Protein AF-0000000069703355 (afdb_homodimer)

InterPro domains:
  IPR000182 GNAT domain [PF13673] (37-139)
  IPR000182 GNAT domain [PS51186] (14-148)
  IPR016181 Acyl-CoA N-acyltransferase [SSF55729] (5-138)
  IPR050832 Bacterial Acetyltransferase [PTHR43877] (8-137)

pLDDT: mean 94.36, std 5.85, range [52.94, 98.56]

Sequence (296 aa):
MPPLLIAATTPDDPGFVALRTESLEQHFNMLRRLAENWQSGKNRFNAPGETLLGAFVNHQLVGVCGINSDPFSPQPRVGRIRHLYISERYRRRGIGQQLLVSVITHSSAWFDFLNTHAPAQAWPFYERLGFRPVYDEPRVTHRLFCSLMPPLLIAATTPDDPGFVALRTESLEQHFNMLRRLAENWQSGKNRFNAPGETLLGAFVNHQLVGVCGINSDPFSPQPRVGRIRHLYISERYRRRGIGQQLLVSVITHSSAWFDFLNTHAPAQAWPFYERLGFRPVYDEPRVTHRLFCSL

Foldseek 3Di:
DADKDKDADACVDPLLVVQCVQCVVVVHCQSVVRNVCCVVVVDVQPPALWTKMFIDGPNHTFWIKIKDADPVDPDPQEMEIGRTDGHPVCPPVCRSVVRVVVSCVRRLVSHQKYFYQDDPVCVVVVVVVPWDADDPDPGGGTMHGSDD/DADKDKDADACVDPQLVVQCVQCVVVVHCQSVVRNVCCVVVVDVQPPALWTKMFIDGPNHTFWIKIKDADPVDPDPQEMEIGRTDGHPVCPPVCRSVVRVVVSCVRRLVSHQKYFYQDDPVCVVVVVVVPWDADDPDPGGGTMHGSDD

Structure (mmCIF, N/CA/C/O backbone):
data_AF-0000000069703355-model_v1
#
loop_
_entity.id
_entity.type
_entity.pdbx_description
1 polymer Acyltransferase
#
loop_
_atom_site.group_PDB
_atom_site.id
_atom_site.type_symbol
_atom_site.label_atom_id
_atom_site.label_alt_id
_atom_site.label_comp_id
_atom_site.label_asym_id
_atom_site.label_entity_id
_atom_site.label_seq_id
_atom_site.pdbx_PDB_ins_code
_atom_site.Cartn_x
_atom_site.Cartn_y
_atom_site.Cartn_z
_atom_site.occupancy
_atom_site.B_iso_or_equiv
_atom_site.auth_seq_id
_atom_site.auth_comp_id
_atom_site.auth_asym_id
_atom_site.auth_atom_id
_atom_site.pdbx_PDB_model_num
ATOM 1 N N . MET A 1 1 ? -13.266 1.437 -18.438 1 53.06 1 MET A N 1
ATOM 2 C CA . MET A 1 1 ? -12.492 0.227 -18.188 1 53.06 1 MET A CA 1
ATOM 3 C C . MET A 1 1 ? -13.227 -0.697 -17.219 1 53.06 1 MET A C 1
ATOM 5 O O . MET A 1 1 ? -13.938 -0.231 -16.328 1 53.06 1 MET A O 1
ATOM 9 N N . PRO A 1 2 ? -13.406 -1.979 -17.547 1 66.88 2 PRO A N 1
ATOM 10 C CA . PRO A 1 2 ? -14.188 -2.834 -16.656 1 66.88 2 PRO A CA 1
ATOM 11 C C . PRO A 1 2 ? -13.68 -2.791 -15.211 1 66.88 2 PRO A C 1
ATOM 13 O O . PRO A 1 2 ? -12.5 -2.525 -14.977 1 66.88 2 PRO A O 1
ATOM 16 N N . PRO A 1 3 ? -14.602 -2.979 -14.375 1 82 3 PRO A N 1
ATOM 17 C CA . PRO A 1 3 ? -14.25 -2.826 -12.961 1 82 3 PRO A CA 1
ATOM 18 C C . PRO A 1 3 ? -13.219 -3.852 -12.5 1 82 3 PRO A C 1
ATOM 20 O O . PRO A 1 3 ? -13.289 -5.023 -12.883 1 82 3 PRO A O 1
ATOM 23 N N . LEU A 1 4 ? -12.148 -3.498 -11.992 1 90.75 4 LEU A N 1
ATOM 24 C CA . LEU A 1 4 ? -11.125 -4.332 -11.375 1 90.75 4 LEU A CA 1
ATOM 25 C C . LEU A 1 4 ? -11.57 -4.824 -10.008 1 90.75 4 LEU A C 1
ATOM 27 O O . LEU A 1 4 ? -12.039 -4.035 -9.18 1 90.75 4 LEU A O 1
ATOM 31 N N . LEU A 1 5 ? -11.57 -6.188 -9.812 1 91.19 5 LEU A N 1
ATOM 32 C CA . LEU A 1 5 ? -11.875 -6.805 -8.523 1 91.19 5 LEU A CA 1
ATOM 33 C C . LEU A 1 5 ? -10.656 -7.535 -7.973 1 91.19 5 LEU A C 1
ATOM 35 O O . LEU A 1 5 ? -10.008 -8.297 -8.688 1 91.19 5 LEU A O 1
ATOM 39 N N . ILE A 1 6 ? -10.289 -7.254 -6.797 1 94.19 6 ILE A N 1
ATOM 40 C CA . ILE A 1 6 ? -9.25 -7.988 -6.09 1 94.19 6 ILE A CA 1
ATOM 41 C C . ILE A 1 6 ? -9.875 -8.906 -5.043 1 94.19 6 ILE A C 1
ATOM 43 O O . ILE A 1 6 ? -10.648 -8.445 -4.195 1 94.19 6 ILE A O 1
ATOM 47 N N . ALA A 1 7 ? -9.609 -10.188 -5.082 1 94 7 ALA A N 1
ATOM 48 C CA . ALA A 1 7 ? -10.227 -11.164 -4.191 1 94 7 ALA A CA 1
ATOM 49 C C . ALA A 1 7 ? -9.32 -12.383 -4 1 94 7 ALA A C 1
ATOM 51 O O . ALA A 1 7 ? -8.367 -12.57 -4.754 1 94 7 ALA A O 1
ATOM 52 N N . ALA A 1 8 ? -9.648 -13.18 -3.027 1 95 8 ALA A N 1
ATOM 53 C CA . ALA A 1 8 ? -8.906 -14.414 -2.791 1 95 8 ALA A CA 1
ATOM 54 C C . ALA A 1 8 ? -8.984 -15.344 -4 1 95 8 ALA A C 1
ATOM 56 O O . ALA A 1 8 ? -10.016 -15.398 -4.68 1 95 8 ALA A O 1
ATOM 57 N N . THR A 1 9 ? -7.875 -16.062 -4.266 1 96.44 9 THR A N 1
ATOM 58 C CA . THR A 1 9 ? -7.844 -17.016 -5.363 1 96.44 9 THR A CA 1
ATOM 59 C C . THR A 1 9 ? -6.961 -18.219 -5.012 1 96.44 9 THR A C 1
ATOM 61 O O . THR A 1 9 ? -6.262 -18.203 -3.996 1 96.44 9 THR A O 1
ATOM 64 N N . THR A 1 10 ? -7.098 -19.297 -5.77 1 97.12 10 THR A N 1
ATOM 65 C CA . THR A 1 10 ? -6.25 -20.484 -5.648 1 97.12 10 THR A CA 1
ATOM 66 C C . THR A 1 10 ? -5.906 -21.031 -7.027 1 97.12 10 THR A C 1
ATOM 68 O O . THR A 1 10 ? -6.605 -20.766 -8.008 1 97.12 10 THR A O 1
ATOM 71 N N . PRO A 1 11 ? -4.789 -21.812 -7.07 1 97.56 11 PRO A N 1
ATOM 72 C CA . PRO A 1 11 ? -4.422 -22.453 -8.336 1 97.56 11 PRO A CA 1
ATOM 73 C C . PRO A 1 11 ? -5.496 -23.406 -8.852 1 97.56 11 PRO A C 1
ATOM 75 O O . PRO A 1 11 ? -5.434 -23.844 -10 1 97.56 11 PRO A O 1
ATOM 78 N N . ASP A 1 12 ? -6.492 -23.688 -8.102 1 94.94 12 ASP A N 1
ATOM 79 C CA . ASP A 1 12 ? -7.586 -24.562 -8.508 1 94.94 12 ASP A CA 1
ATOM 80 C C . ASP A 1 12 ? -8.656 -23.797 -9.266 1 94.94 12 ASP A C 1
ATOM 82 O O . ASP A 1 12 ? -9.547 -24.391 -9.875 1 94.94 12 ASP A O 1
ATOM 86 N N . ASP A 1 13 ? -8.562 -22.516 -9.297 1 93.06 13 ASP A N 1
ATOM 87 C CA . ASP A 1 13 ? -9.555 -21.672 -9.977 1 93.06 13 ASP A CA 1
ATOM 88 C C . ASP A 1 13 ? -9.422 -21.797 -11.492 1 93.06 13 ASP A C 1
ATOM 90 O O . ASP A 1 13 ? -8.312 -21.891 -12.016 1 93.06 13 ASP A O 1
ATOM 94 N N . PRO A 1 14 ? -10.539 -21.797 -12.188 1 90.38 14 PRO A N 1
ATOM 95 C CA . PRO A 1 14 ? -10.523 -21.969 -13.641 1 90.38 14 PRO A CA 1
ATOM 96 C C . PRO A 1 14 ? -9.602 -20.984 -14.352 1 90.38 14 PRO A C 1
ATOM 98 O O . PRO A 1 14 ? -8.906 -21.359 -15.305 1 90.38 14 PRO A O 1
ATOM 101 N N . GLY A 1 15 ? -9.531 -19.781 -14.023 1 94.62 15 GLY A N 1
ATOM 102 C CA . GLY A 1 15 ? -8.727 -18.781 -14.711 1 94.62 15 GLY A CA 1
ATOM 103 C C . GLY A 1 15 ? -7.242 -18.906 -14.438 1 94.62 15 GLY A C 1
ATOM 104 O O . GLY A 1 15 ? -6.422 -18.328 -15.156 1 94.62 15 GLY A O 1
ATOM 105 N N . PHE A 1 16 ? -6.852 -19.797 -13.562 1 98.06 16 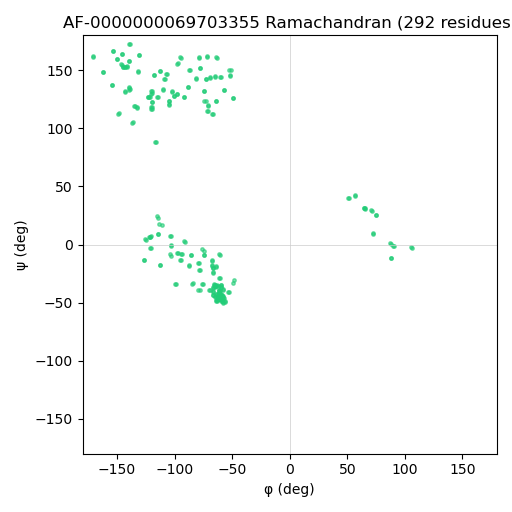PHE A N 1
ATOM 106 C CA . PHE A 1 16 ? -5.453 -19.891 -13.172 1 98.06 16 PHE A CA 1
ATOM 107 C C . PHE A 1 16 ? -4.637 -20.625 -14.234 1 98.06 16 PHE A C 1
ATOM 109 O O . PHE A 1 16 ? -3.502 -20.234 -14.523 1 98.06 16 PHE A O 1
ATOM 116 N N . VAL A 1 17 ? -5.227 -21.656 -14.805 1 96.94 17 VAL A N 1
ATOM 117 C CA . VAL A 1 17 ? -4.523 -22.469 -15.789 1 96.94 17 VAL A CA 1
ATOM 118 C C . VAL A 1 17 ? -4.094 -21.594 -16.969 1 96.94 17 VAL A C 1
ATOM 120 O O . VAL A 1 17 ? -2.953 -21.672 -17.422 1 96.94 17 VAL A O 1
ATOM 123 N N . ALA A 1 18 ? -5.012 -20.781 -17.453 1 97.38 18 ALA A N 1
ATOM 124 C CA . ALA A 1 18 ? -4.711 -19.875 -18.578 1 97.38 18 ALA A CA 1
ATOM 125 C C . ALA A 1 18 ? -3.588 -18.906 -18.219 1 97.38 18 ALA A C 1
ATOM 127 O O . ALA A 1 18 ? -2.693 -18.656 -19.031 1 97.38 18 ALA A O 1
ATOM 128 N N . LEU A 1 19 ? -3.629 -18.359 -17.062 1 98.31 19 LEU A N 1
ATOM 129 C CA . LEU A 1 19 ? -2.611 -17.422 -16.609 1 98.31 19 LEU A CA 1
ATOM 130 C C . LEU A 1 19 ? -1.256 -18.109 -16.469 1 98.31 19 LEU A C 1
ATOM 132 O O . LEU A 1 19 ? -0.233 -17.547 -16.891 1 98.31 19 LEU A O 1
ATOM 136 N N . ARG A 1 20 ? -1.26 -19.266 -15.891 1 98.38 20 ARG A N 1
ATOM 137 C CA . ARG A 1 20 ? -0.041 -20.047 -15.742 1 98.38 20 ARG A CA 1
ATOM 138 C C . ARG A 1 20 ? 0.579 -20.359 -17.109 1 98.38 20 ARG A C 1
ATOM 140 O O . ARG A 1 20 ? 1.791 -20.219 -17.281 1 98.38 20 ARG A O 1
ATOM 147 N N . THR A 1 21 ? -0.21 -20.781 -18.047 1 97.94 21 THR A N 1
ATOM 148 C CA . THR A 1 21 ? 0.26 -21.078 -19.391 1 97.94 21 THR A CA 1
ATOM 149 C C . THR A 1 21 ? 0.92 -19.859 -20.016 1 97.94 21 THR A C 1
ATOM 151 O O . THR A 1 21 ? 2.01 -19.953 -20.578 1 97.94 21 THR A O 1
ATOM 154 N N . GLU A 1 22 ? 0.291 -18.719 -19.875 1 98.19 22 GLU A N 1
ATOM 155 C CA . GLU A 1 22 ? 0.855 -17.484 -20.406 1 98.19 22 GLU A CA 1
ATOM 156 C C . GLU A 1 22 ? 2.209 -17.172 -19.781 1 98.19 22 GLU A C 1
ATOM 158 O O . GLU A 1 22 ? 3.154 -16.797 -20.469 1 98.19 22 GLU A O 1
ATOM 163 N N . SER A 1 23 ? 2.244 -17.297 -18.406 1 98.06 23 SER A N 1
ATOM 164 C CA . SER A 1 23 ? 3.492 -17 -17.719 1 98.06 23 SER A CA 1
ATOM 165 C C . SER A 1 23 ? 4.629 -17.891 -18.234 1 98.06 23 SER A C 1
ATOM 167 O O . SER A 1 23 ? 5.754 -17.406 -18.406 1 98.06 23 SER A O 1
ATOM 169 N N . LEU A 1 24 ? 4.379 -19.172 -18.531 1 97.81 24 LEU A N 1
ATOM 170 C CA . LEU A 1 24 ? 5.379 -20.094 -19.047 1 97.81 24 LEU A CA 1
ATOM 171 C C . LEU A 1 24 ? 5.828 -19.688 -20.438 1 97.81 24 LEU A C 1
ATOM 173 O O . LEU A 1 24 ? 7.012 -19.797 -20.766 1 97.81 24 LEU A O 1
ATOM 177 N N . GLU A 1 25 ? 4.914 -19.266 -21.25 1 97.75 25 GLU A N 1
ATOM 178 C CA . GLU A 1 25 ? 5.234 -18.781 -22.594 1 97.75 25 GLU A CA 1
ATOM 179 C C . GLU A 1 25 ? 6.164 -17.562 -22.531 1 97.75 25 GLU A C 1
ATOM 181 O O . GLU A 1 25 ? 6.965 -17.359 -23.438 1 97.75 25 GLU A O 1
ATOM 186 N N . GLN A 1 26 ? 6.062 -16.844 -21.5 1 96.25 26 GLN A N 1
ATOM 187 C CA . GLN A 1 26 ? 6.906 -15.664 -21.312 1 96.25 26 GLN A CA 1
ATOM 188 C C . GLN A 1 26 ? 8.172 -16.016 -20.547 1 96.25 26 GLN A C 1
ATOM 190 O O . GLN A 1 26 ? 8.938 -15.133 -20.156 1 96.25 26 GLN A O 1
ATOM 195 N N . HIS A 1 27 ? 8.344 -17.266 -20.234 1 95.38 27 HIS A N 1
ATOM 196 C CA . HIS A 1 27 ? 9.539 -17.828 -19.609 1 95.38 27 HIS A CA 1
ATOM 197 C C . HIS A 1 27 ? 9.625 -17.469 -18.141 1 95.38 27 HIS A C 1
ATOM 199 O O . HIS A 1 27 ? 10.719 -17.281 -17.594 1 95.38 27 HIS A O 1
ATOM 205 N N . PHE A 1 28 ? 8.5 -17.219 -17.547 1 95.25 28 PHE A N 1
ATOM 206 C CA . PHE A 1 28 ? 8.398 -17.094 -16.094 1 95.25 28 PHE A CA 1
ATOM 207 C C . PHE A 1 28 ? 7.859 -18.375 -15.477 1 95.25 28 PHE A C 1
ATOM 209 O O . PHE A 1 28 ? 6.75 -18.812 -15.805 1 95.25 28 PHE A O 1
ATOM 216 N N . ASN A 1 29 ? 8.547 -18.906 -14.492 1 96.19 29 ASN A N 1
ATOM 217 C CA . ASN A 1 29 ? 8.195 -20.203 -13.938 1 96.19 29 ASN A CA 1
ATOM 218 C C . ASN A 1 29 ? 7.48 -20.062 -12.594 1 96.19 29 ASN A C 1
ATOM 220 O O . ASN A 1 29 ? 7.055 -21.062 -12.008 1 96.19 29 ASN A O 1
ATOM 224 N N . MET A 1 30 ? 7.289 -18.938 -12.125 1 95.94 30 MET A N 1
ATOM 225 C CA . MET A 1 30 ? 6.832 -18.734 -10.75 1 95.94 30 MET A CA 1
ATOM 226 C C . MET A 1 30 ? 5.422 -19.281 -10.555 1 95.94 30 MET A C 1
ATOM 228 O O . MET A 1 30 ? 5.086 -19.781 -9.484 1 95.94 30 MET A O 1
ATOM 232 N N . LEU A 1 31 ? 4.559 -19.203 -11.594 1 98.19 31 LEU A N 1
ATOM 233 C CA . LEU A 1 31 ? 3.197 -19.703 -11.422 1 98.19 31 LEU A CA 1
ATOM 234 C C . LEU A 1 31 ? 3.17 -21.219 -11.461 1 98.19 31 LEU A C 1
ATOM 236 O O . LEU A 1 31 ? 2.342 -21.844 -10.789 1 98.19 31 LEU A O 1
ATOM 240 N N . ARG A 1 32 ? 4.039 -21.797 -12.258 1 97.94 32 ARG A N 1
ATOM 241 C CA . ARG A 1 32 ? 4.18 -23.25 -12.203 1 97.94 32 ARG A CA 1
ATOM 242 C C . ARG A 1 32 ? 4.574 -23.719 -10.805 1 97.94 32 ARG A C 1
ATOM 244 O O . ARG A 1 32 ? 3.971 -24.641 -10.258 1 97.94 32 ARG A O 1
ATOM 251 N N . ARG A 1 33 ? 5.582 -23.078 -10.25 1 97.88 33 ARG A N 1
ATOM 252 C CA . ARG A 1 33 ? 6.035 -23.422 -8.906 1 97.88 33 ARG A CA 1
ATOM 253 C C . ARG A 1 33 ? 4.922 -23.203 -7.887 1 97.88 33 ARG A C 1
ATOM 255 O O . ARG A 1 33 ? 4.773 -24 -6.953 1 97.88 33 ARG A O 1
ATOM 262 N N . LEU A 1 34 ? 4.184 -22.125 -8.055 1 98.25 34 LEU A N 1
ATOM 263 C CA . LEU A 1 34 ? 3.039 -21.844 -7.191 1 98.25 34 LEU A CA 1
ATOM 264 C C . LEU A 1 34 ? 2.045 -23 -7.215 1 98.25 34 LEU A C 1
ATOM 266 O O . LEU A 1 34 ? 1.637 -23.484 -6.16 1 98.25 34 LEU A O 1
ATOM 270 N N . ALA A 1 35 ? 1.708 -23.438 -8.375 1 98.31 35 ALA A N 1
ATOM 271 C CA . ALA A 1 35 ? 0.745 -24.516 -8.539 1 98.31 35 ALA A CA 1
ATOM 272 C C . ALA A 1 35 ? 1.27 -25.812 -7.93 1 98.31 35 ALA A C 1
ATOM 274 O O . ALA A 1 35 ? 0.528 -26.531 -7.258 1 98.31 35 ALA A O 1
ATOM 275 N N . GLU A 1 36 ? 2.49 -26.078 -8.156 1 98 36 GLU A N 1
ATOM 276 C CA . GLU A 1 36 ? 3.115 -27.297 -7.637 1 98 36 GLU A CA 1
ATOM 277 C C . GLU A 1 36 ? 3.115 -27.312 -6.109 1 98 36 GLU A C 1
ATOM 279 O O . GLU A 1 36 ? 2.781 -28.328 -5.496 1 98 36 GLU A O 1
ATOM 284 N N . ASN A 1 37 ? 3.508 -26.219 -5.516 1 97.75 37 ASN A N 1
ATOM 285 C CA . ASN A 1 37 ? 3.531 -26.125 -4.059 1 97.75 37 ASN A CA 1
ATOM 286 C C . ASN A 1 37 ? 2.129 -26.219 -3.467 1 97.75 37 ASN A C 1
ATOM 288 O O . ASN A 1 37 ? 1.939 -26.797 -2.395 1 97.75 37 ASN A O 1
ATOM 292 N N . TRP A 1 38 ? 1.17 -25.656 -4.152 1 97.69 38 TRP A N 1
ATOM 293 C CA . TRP A 1 38 ? -0.225 -25.734 -3.732 1 97.69 38 TRP A CA 1
ATOM 294 C C . TRP A 1 38 ? -0.717 -27.172 -3.744 1 97.69 38 TRP A C 1
ATOM 296 O O . TRP A 1 38 ? -1.28 -27.656 -2.758 1 97.69 38 TRP A O 1
ATOM 306 N N . GLN A 1 39 ? -0.457 -27.891 -4.809 1 96.69 39 GLN A N 1
ATOM 307 C CA . GLN A 1 39 ? -0.925 -29.266 -4.988 1 96.69 39 GLN A CA 1
ATOM 308 C C . GLN A 1 39 ? -0.267 -30.203 -3.984 1 96.69 39 GLN A C 1
ATOM 310 O O . GLN A 1 39 ? -0.91 -31.125 -3.475 1 96.69 39 GLN A O 1
ATOM 315 N N . SER A 1 40 ? 0.985 -29.969 -3.688 1 97.25 40 SER A N 1
ATOM 316 C CA . SER A 1 40 ? 1.724 -30.844 -2.775 1 97.25 40 SER A CA 1
ATOM 317 C C . SER A 1 40 ? 1.385 -30.531 -1.321 1 97.25 40 SER A C 1
ATOM 319 O O . SER A 1 40 ? 1.723 -31.297 -0.422 1 97.25 40 SER A O 1
ATOM 321 N N . GLY A 1 41 ? 0.78 -29.375 -1.107 1 96.25 41 GLY A N 1
ATOM 322 C CA . GLY A 1 41 ? 0.457 -28.953 0.249 1 96.25 41 GLY A CA 1
ATOM 323 C C . GLY A 1 41 ? 1.59 -28.219 0.933 1 96.25 41 GLY A C 1
ATOM 324 O O . GLY A 1 41 ? 1.456 -27.781 2.084 1 96.25 41 GLY A O 1
ATOM 325 N N . LYS A 1 42 ? 2.635 -28.031 0.279 1 96.31 42 LYS A N 1
ATOM 326 C CA . LYS A 1 42 ? 3.803 -27.359 0.848 1 96.31 42 LYS A CA 1
ATOM 327 C C . LYS A 1 42 ? 3.496 -25.906 1.174 1 96.31 42 LYS A C 1
ATOM 329 O O . LYS A 1 42 ? 4.055 -25.344 2.117 1 96.31 42 LYS A O 1
ATOM 334 N N . ASN A 1 43 ? 2.664 -25.219 0.365 1 96.62 43 ASN A N 1
ATOM 335 C CA . ASN A 1 43 ? 2.262 -23.828 0.58 1 96.62 43 ASN A CA 1
ATOM 336 C C . ASN A 1 43 ? 0.854 -23.562 0.052 1 96.62 43 ASN A C 1
ATOM 338 O O . ASN A 1 43 ? 0.638 -23.531 -1.16 1 96.62 43 ASN A O 1
ATOM 342 N N . ARG A 1 44 ? -0.015 -23.312 0.995 1 97.19 44 ARG A N 1
ATOM 343 C CA . ARG A 1 44 ? -1.406 -23.094 0.611 1 97.19 44 ARG A CA 1
ATOM 344 C C . ARG A 1 44 ? -1.89 -21.719 1.045 1 97.19 44 ARG A C 1
ATOM 346 O O . ARG A 1 44 ? -3.086 -21.422 0.988 1 97.19 44 ARG A O 1
ATOM 353 N N . PHE A 1 45 ? -1.033 -20.938 1.526 1 97.06 45 PHE A N 1
ATOM 354 C CA . PHE A 1 45 ? -1.312 -19.547 1.911 1 97.06 45 PHE A CA 1
ATOM 355 C C . PHE A 1 45 ? -2.451 -19.5 2.92 1 97.06 45 PHE A C 1
ATOM 357 O O . PHE A 1 45 ? -3.336 -18.641 2.814 1 97.06 45 PHE A O 1
ATOM 364 N N . ASN A 1 46 ? -2.438 -20.359 3.844 1 94.88 46 ASN A N 1
ATOM 365 C CA . ASN A 1 46 ? -3.59 -20.484 4.73 1 94.88 46 ASN A CA 1
ATOM 366 C C . ASN A 1 46 ? -3.184 -20.359 6.199 1 94.88 46 ASN A C 1
ATOM 368 O O . ASN A 1 46 ? -4.008 -20.547 7.094 1 94.88 46 ASN A O 1
ATOM 372 N N . ALA A 1 47 ? -1.954 -20.078 6.496 1 94.88 47 ALA A N 1
ATOM 373 C CA . ALA A 1 47 ? -1.536 -19.766 7.863 1 94.88 47 ALA A CA 1
ATOM 374 C C . ALA A 1 47 ? -1.886 -18.328 8.234 1 94.88 47 ALA A C 1
ATOM 376 O O . ALA A 1 47 ? -2.213 -17.531 7.367 1 94.88 47 ALA A O 1
ATOM 377 N N . PRO A 1 48 ? -1.931 -18.062 9.531 1 91.94 48 PRO A N 1
ATOM 378 C CA . PRO A 1 48 ? -2.24 -16.688 9.945 1 91.94 48 PRO A CA 1
ATOM 379 C C . PRO A 1 48 ? -1.396 -15.648 9.219 1 91.94 48 PRO A C 1
ATOM 381 O O . PRO A 1 48 ? -0.168 -15.766 9.164 1 91.94 48 PRO A O 1
ATOM 384 N N . GLY A 1 49 ? -2.068 -14.648 8.594 1 91.69 49 GLY A N 1
ATOM 385 C CA . GLY A 1 49 ? -1.389 -13.555 7.918 1 91.69 49 GLY A CA 1
ATOM 386 C C . GLY A 1 49 ? -1.068 -13.859 6.465 1 91.69 49 GLY A C 1
ATOM 387 O O . GLY A 1 49 ? -0.727 -12.953 5.699 1 91.69 49 GLY A O 1
ATOM 388 N N . GLU A 1 50 ? -1.208 -15.086 6.07 1 96.25 50 GLU A N 1
ATOM 389 C CA . GLU A 1 50 ? -0.905 -15.461 4.695 1 96.25 50 GLU A CA 1
ATOM 390 C C . GLU A 1 50 ? -2.115 -15.266 3.787 1 96.25 50 GLU A C 1
ATOM 392 O O . GLU A 1 50 ? -3.258 -15.328 4.246 1 96.25 50 GLU A O 1
ATOM 397 N N . THR A 1 51 ? -1.841 -14.977 2.518 1 96.19 51 THR A N 1
ATOM 398 C CA . THR A 1 51 ? -2.943 -14.805 1.578 1 96.19 51 THR A CA 1
ATOM 399 C C . THR A 1 51 ? -2.447 -14.914 0.139 1 96.19 51 THR A C 1
ATOM 401 O O . THR A 1 51 ? -1.271 -14.672 -0.138 1 96.19 51 THR A O 1
ATOM 404 N N . LEU A 1 52 ? -3.248 -15.383 -0.692 1 97.75 52 LEU A N 1
ATOM 405 C CA . LEU A 1 52 ? -3.102 -15.336 -2.143 1 97.75 52 LEU A CA 1
ATOM 406 C C . LEU A 1 52 ? -4.273 -14.594 -2.783 1 97.75 52 LEU A C 1
ATOM 408 O O . LEU A 1 52 ? -5.418 -15.047 -2.701 1 97.75 52 LEU A O 1
ATOM 412 N N . LEU A 1 53 ? -3.936 -13.484 -3.408 1 97.12 53 LEU A N 1
ATOM 413 C CA . LEU A 1 53 ? -4.984 -12.664 -4.016 1 97.12 53 LEU A CA 1
ATOM 414 C C . LEU A 1 53 ? -4.871 -12.68 -5.535 1 97.12 53 LEU A C 1
ATOM 416 O O . LEU A 1 53 ? -3.775 -12.812 -6.082 1 97.12 53 LEU A O 1
ATOM 420 N N . GLY A 1 54 ? -6.027 -12.555 -6.133 1 97.25 54 GLY A N 1
ATOM 421 C CA . GLY A 1 54 ? -6.145 -12.43 -7.578 1 97.25 54 GLY A CA 1
ATOM 422 C C . GLY A 1 54 ? -6.77 -11.117 -8.016 1 97.25 54 GLY A C 1
ATOM 423 O O . GLY A 1 54 ? -7.598 -10.547 -7.301 1 97.25 54 GLY A O 1
ATOM 424 N N . ALA A 1 55 ? -6.289 -10.633 -9.148 1 96.75 55 ALA A N 1
ATOM 425 C CA . ALA A 1 55 ? -6.926 -9.523 -9.852 1 96.75 55 ALA A CA 1
ATOM 426 C C . ALA A 1 55 ? -7.82 -10.023 -10.984 1 96.75 55 ALA A C 1
ATOM 428 O O . ALA A 1 55 ? -7.379 -10.805 -11.828 1 96.75 55 ALA A O 1
ATOM 429 N N . PHE A 1 56 ? -9.078 -9.539 -11.023 1 95.44 56 PHE A N 1
ATOM 430 C CA . PHE A 1 56 ? -10.055 -10 -12 1 95.44 56 PHE A CA 1
ATOM 431 C C . PHE A 1 56 ? -10.602 -8.836 -12.812 1 95.44 56 PHE A C 1
ATOM 433 O O . PHE A 1 56 ? -11.039 -7.828 -12.258 1 95.44 56 PHE A O 1
ATOM 440 N N . VAL A 1 57 ? -10.531 -8.961 -14.141 1 94.12 57 VAL A N 1
ATOM 441 C CA . VAL A 1 57 ? -11.148 -8.031 -15.078 1 94.12 57 VAL A CA 1
ATOM 442 C C . VAL A 1 57 ? -12.164 -8.766 -15.945 1 94.12 57 VAL A C 1
ATOM 444 O O . VAL A 1 57 ? -11.828 -9.75 -16.609 1 94.12 57 VAL A O 1
ATOM 447 N N . ASN A 1 58 ? -13.383 -8.312 -15.906 1 91.88 58 ASN A N 1
ATOM 448 C CA . ASN A 1 58 ? -14.445 -9.008 -16.609 1 91.88 58 ASN A CA 1
ATOM 449 C C . ASN A 1 58 ? -14.469 -10.5 -16.266 1 91.88 58 ASN A C 1
ATOM 451 O O . ASN A 1 58 ? -14.508 -11.344 -17.156 1 91.88 58 ASN A O 1
ATOM 455 N N . HIS A 1 59 ? -14.242 -10.844 -14.969 1 89.75 59 HIS A N 1
ATOM 456 C CA . HIS A 1 59 ? -14.336 -12.188 -14.398 1 89.75 59 HIS A CA 1
ATOM 457 C C . HIS A 1 59 ? -13.18 -13.062 -14.852 1 89.75 59 HIS A C 1
ATOM 459 O O . HIS A 1 59 ? -13.164 -14.266 -14.594 1 89.75 59 HIS A O 1
ATOM 465 N N . GLN A 1 60 ? -12.289 -12.398 -15.461 1 94.31 60 GLN A N 1
ATOM 466 C CA . GLN A 1 60 ? -11.094 -13.125 -15.875 1 94.31 60 GLN A CA 1
ATOM 467 C C . GLN A 1 60 ? -9.922 -12.836 -14.938 1 94.31 60 GLN A C 1
ATOM 469 O O . GLN A 1 60 ? -9.648 -11.672 -14.625 1 94.31 60 GLN A O 1
ATOM 474 N N . LEU A 1 61 ? -9.266 -13.898 -14.508 1 97.62 61 LEU A N 1
ATOM 475 C CA . LEU A 1 61 ? -8.07 -13.734 -13.688 1 97.62 61 LEU A CA 1
ATOM 476 C C . LEU A 1 61 ? -6.91 -13.195 -14.508 1 97.62 61 LEU A C 1
ATOM 478 O O . LEU A 1 61 ? -6.473 -13.828 -15.469 1 97.62 61 LEU A O 1
ATOM 482 N N . VAL A 1 62 ? -6.387 -11.984 -14.125 1 97.62 62 VAL A N 1
ATOM 483 C CA . VAL A 1 62 ? -5.379 -11.352 -14.969 1 97.62 62 VAL A CA 1
ATOM 484 C C . VAL A 1 62 ? -4.09 -11.148 -14.172 1 97.62 62 VAL A C 1
ATOM 486 O O . VAL A 1 62 ? -3.09 -10.672 -14.711 1 97.62 62 VAL A O 1
ATOM 489 N N . GLY A 1 63 ? -4.078 -11.492 -12.898 1 98.12 63 GLY A N 1
ATOM 490 C CA . GLY A 1 63 ? -2.887 -11.359 -12.078 1 98.12 63 GLY A CA 1
ATOM 491 C C . GLY A 1 63 ? -3.025 -12.016 -10.711 1 98.12 63 GLY A C 1
ATOM 492 O O . GLY A 1 63 ? -4.137 -12.312 -10.273 1 98.12 63 GLY A O 1
ATOM 493 N N . VAL A 1 64 ? -1.852 -12.258 -10.055 1 98.56 64 VAL A N 1
ATOM 494 C CA . VAL A 1 64 ? -1.848 -12.836 -8.719 1 98.56 64 VAL A CA 1
ATOM 495 C C . VAL A 1 64 ? -0.676 -12.273 -7.918 1 98.56 64 VAL A C 1
ATOM 497 O O . VAL A 1 64 ? 0.302 -11.789 -8.492 1 98.56 64 VAL A O 1
ATOM 500 N N . CYS A 1 65 ? -0.801 -12.281 -6.648 1 98.38 65 CYS A N 1
ATOM 501 C CA . CYS A 1 65 ? 0.249 -11.961 -5.688 1 98.38 65 CYS A CA 1
ATOM 502 C C . CYS A 1 65 ? -0.008 -12.641 -4.348 1 98.38 65 CYS A C 1
ATOM 504 O O . CYS A 1 65 ? -1.146 -12.688 -3.879 1 98.38 65 CYS A O 1
ATOM 506 N N . GLY A 1 66 ? 0.979 -13.18 -3.766 1 98.06 66 GLY A N 1
ATOM 507 C CA . GLY A 1 66 ? 0.808 -13.844 -2.482 1 98.06 66 GLY A CA 1
ATOM 508 C C . GLY A 1 66 ? 1.833 -13.414 -1.449 1 98.06 66 GLY A C 1
ATOM 509 O O . GLY A 1 66 ? 2.83 -12.773 -1.786 1 98.06 66 GLY A O 1
ATOM 510 N N . ILE A 1 67 ? 1.527 -13.703 -0.231 1 97.75 67 ILE A N 1
ATOM 511 C CA . ILE A 1 67 ? 2.438 -13.484 0.887 1 97.75 67 ILE A CA 1
ATOM 512 C C . ILE A 1 67 ? 2.361 -14.664 1.857 1 97.75 67 ILE A C 1
ATOM 514 O O . ILE A 1 67 ? 1.272 -15.164 2.148 1 97.75 67 ILE A O 1
ATOM 518 N N . ASN A 1 68 ? 3.406 -15.172 2.281 1 97.12 68 ASN A N 1
ATOM 519 C CA . ASN A 1 68 ? 3.51 -16.156 3.352 1 97.12 68 ASN A CA 1
ATOM 520 C C . ASN A 1 68 ? 4.688 -15.859 4.273 1 97.12 68 ASN A C 1
ATOM 522 O O . ASN A 1 68 ? 5.469 -14.938 4.02 1 97.12 68 ASN A O 1
ATOM 526 N N . SER A 1 69 ? 4.77 -16.625 5.383 1 96.62 69 SER A N 1
ATOM 527 C CA . SER A 1 69 ? 5.953 -16.531 6.23 1 96.62 69 SER A CA 1
ATOM 528 C C . SER A 1 69 ? 7.223 -16.828 5.438 1 96.62 69 SER A C 1
ATOM 530 O O . SER A 1 69 ? 7.25 -17.75 4.621 1 96.62 69 SER A O 1
ATOM 532 N N . ASP A 1 70 ? 8.242 -15.984 5.59 1 96.19 70 ASP A N 1
ATOM 533 C CA . ASP A 1 70 ? 9.5 -16.172 4.875 1 96.19 70 ASP A CA 1
ATOM 534 C C . ASP A 1 70 ? 10.219 -17.438 5.363 1 96.19 70 ASP A C 1
ATOM 536 O O . ASP A 1 70 ? 10.742 -17.469 6.48 1 96.19 70 ASP A O 1
ATOM 540 N N . PRO A 1 71 ? 10.328 -18.438 4.539 1 92.81 71 PRO A N 1
ATOM 541 C CA . PRO A 1 71 ? 10.922 -19.703 4.992 1 92.81 71 PRO A CA 1
ATOM 542 C C . PRO A 1 71 ? 12.438 -19.625 5.148 1 92.81 71 PRO A C 1
ATOM 544 O O . PRO A 1 71 ? 13.055 -20.531 5.719 1 92.81 71 PRO A O 1
ATOM 547 N N . PHE A 1 72 ? 13.023 -18.625 4.738 1 93.31 72 PHE A N 1
ATOM 548 C CA . PHE A 1 72 ? 14.477 -18.516 4.75 1 93.31 72 PHE A CA 1
ATOM 549 C C . PHE A 1 72 ? 14.938 -17.609 5.891 1 93.31 72 PHE A C 1
ATOM 551 O O . PHE A 1 72 ? 16.141 -17.453 6.113 1 93.31 72 PHE A O 1
ATOM 558 N N . SER A 1 73 ? 13.992 -16.953 6.547 1 93.38 73 SER A N 1
ATOM 559 C CA . SER A 1 73 ? 14.352 -16.047 7.637 1 93.38 73 SER A CA 1
ATOM 560 C C . SER A 1 73 ? 14.422 -16.797 8.969 1 93.38 73 SER A C 1
ATOM 562 O O . SER A 1 73 ? 13.523 -17.562 9.297 1 93.38 73 SER A O 1
ATOM 564 N N . PRO A 1 74 ? 15.461 -16.516 9.734 1 91 74 PRO A N 1
ATOM 565 C CA . PRO A 1 74 ? 15.539 -17.125 11.07 1 91 74 PRO A CA 1
ATOM 566 C C . PRO A 1 74 ? 14.633 -16.406 12.078 1 91 74 PRO A C 1
ATOM 568 O O . PRO A 1 74 ? 14.375 -16.953 13.164 1 91 74 PRO A O 1
ATOM 571 N N . GLN A 1 75 ? 14.258 -15.188 11.867 1 91.25 75 GLN A N 1
ATOM 572 C CA . GLN A 1 75 ? 13.398 -14.414 12.75 1 91.25 75 GLN A CA 1
ATOM 573 C C . GLN A 1 75 ? 11.922 -14.75 12.531 1 91.25 75 GLN A C 1
ATOM 575 O O . GLN A 1 75 ? 11.5 -14.984 11.398 1 91.25 75 GLN A O 1
ATOM 580 N N . PRO A 1 76 ? 11.195 -14.766 13.633 1 91.88 76 PRO A N 1
ATOM 581 C CA . PRO A 1 76 ? 9.75 -14.93 13.484 1 91.88 76 PRO A CA 1
ATOM 582 C C . PRO A 1 76 ? 9.07 -13.688 12.906 1 91.88 76 PRO A C 1
ATOM 584 O O . PRO A 1 76 ? 9.703 -12.633 12.797 1 91.88 76 PRO A O 1
ATOM 587 N N . ARG A 1 77 ? 7.91 -13.727 12.383 1 94.62 77 ARG A N 1
ATOM 588 C CA . ARG A 1 77 ? 7.055 -12.641 11.93 1 94.62 77 ARG A CA 1
ATOM 589 C C . ARG A 1 77 ? 7.684 -11.898 10.75 1 94.62 77 ARG A C 1
ATOM 591 O O . ARG A 1 77 ? 7.691 -10.672 10.711 1 94.62 77 ARG A O 1
ATOM 598 N N . VAL A 1 78 ? 8.414 -12.602 9.969 1 96.38 78 VAL A N 1
ATOM 599 C CA . VAL A 1 78 ? 8.906 -12.078 8.703 1 96.38 78 VAL A CA 1
ATOM 600 C C . VAL A 1 78 ? 8.109 -12.68 7.547 1 96.38 78 VAL A C 1
ATOM 602 O O . VAL A 1 78 ? 8.016 -13.898 7.418 1 96.38 78 VAL A O 1
ATOM 605 N N . GLY A 1 79 ? 7.48 -11.82 6.793 1 97.06 79 GLY A N 1
ATOM 606 C CA . GLY A 1 79 ? 6.734 -12.25 5.621 1 97.06 79 GLY A CA 1
ATOM 607 C C . GLY A 1 79 ? 7.539 -12.172 4.34 1 97.06 79 GLY A C 1
ATOM 608 O O . GLY A 1 79 ? 8.539 -11.445 4.27 1 97.06 79 GLY A O 1
ATOM 609 N N . ARG A 1 80 ? 7.098 -12.891 3.328 1 97.94 80 ARG A N 1
ATOM 610 C CA . ARG A 1 80 ? 7.703 -12.852 2 1 97.94 80 ARG A CA 1
ATOM 611 C C . ARG A 1 80 ? 6.641 -12.695 0.917 1 97.94 80 ARG A C 1
ATOM 613 O O . ARG A 1 80 ? 5.75 -13.539 0.792 1 97.94 80 ARG A O 1
ATOM 620 N N . ILE A 1 81 ? 6.742 -11.578 0.205 1 97.94 81 ILE A N 1
ATOM 621 C CA . ILE A 1 81 ? 5.91 -11.352 -0.97 1 97.94 81 ILE A CA 1
ATOM 622 C C . ILE A 1 81 ? 6.406 -12.211 -2.129 1 97.94 81 ILE A C 1
ATOM 624 O O . ILE A 1 81 ? 7.602 -12.227 -2.436 1 97.94 81 ILE A O 1
ATOM 628 N N . ARG A 1 82 ? 5.457 -12.906 -2.795 1 96.38 82 ARG A N 1
ATOM 629 C CA . ARG A 1 82 ? 5.883 -13.812 -3.857 1 96.38 82 ARG A CA 1
ATOM 630 C C . ARG A 1 82 ? 4.809 -13.93 -4.934 1 96.38 82 ARG A C 1
ATOM 632 O O . ARG A 1 82 ? 3.646 -13.594 -4.699 1 96.38 82 ARG A O 1
ATOM 639 N N . HIS A 1 83 ? 5.266 -14.383 -6.113 1 97.94 83 HIS A N 1
ATOM 640 C CA . HIS A 1 83 ? 4.414 -14.805 -7.223 1 97.94 83 HIS A CA 1
ATOM 641 C C . HIS A 1 83 ? 3.617 -13.625 -7.777 1 97.94 83 HIS A C 1
ATOM 643 O O . HIS A 1 83 ? 2.455 -13.781 -8.156 1 97.94 83 HIS A O 1
ATOM 649 N N . LEU A 1 84 ? 4.18 -12.492 -7.707 1 98 84 LEU A N 1
ATOM 650 C CA . LEU A 1 84 ? 3.518 -11.375 -8.367 1 98 84 LEU A CA 1
ATOM 651 C C . LEU A 1 84 ? 3.627 -11.492 -9.883 1 98 84 LEU A C 1
ATOM 653 O O . LEU A 1 84 ? 4.73 -11.453 -10.438 1 98 84 LEU A O 1
ATOM 657 N N . TYR A 1 85 ? 2.518 -11.672 -10.555 1 98.38 85 TYR A N 1
ATOM 658 C CA . TYR A 1 85 ? 2.451 -11.789 -12.008 1 98.38 85 TYR A CA 1
ATOM 659 C C . TYR A 1 85 ? 1.2 -11.109 -12.547 1 98.38 85 TYR A C 1
ATOM 661 O O . TYR A 1 85 ? 0.104 -11.297 -12.016 1 98.38 85 TYR A O 1
ATOM 669 N N . ILE A 1 86 ? 1.362 -10.312 -13.531 1 98.12 86 ILE A N 1
ATOM 670 C CA . ILE A 1 86 ? 0.275 -9.664 -14.258 1 98.12 86 ILE A CA 1
ATOM 671 C C . ILE A 1 86 ? 0.321 -10.078 -15.727 1 98.12 86 ILE A C 1
ATOM 673 O O . ILE A 1 86 ? 1.386 -10.055 -16.344 1 98.12 86 ILE A O 1
ATOM 677 N N . SER A 1 87 ? -0.805 -10.445 -16.219 1 98.19 87 SER A N 1
ATOM 678 C CA . SER A 1 87 ? -0.886 -10.766 -17.641 1 98.19 87 SER A CA 1
ATOM 679 C C . SER A 1 87 ? -0.312 -9.641 -18.5 1 98.19 87 SER A C 1
ATOM 681 O O . SER A 1 87 ? -0.537 -8.461 -18.203 1 98.19 87 SER A O 1
ATOM 683 N N . GLU A 1 88 ? 0.291 -9.977 -19.562 1 97.25 88 GLU A N 1
ATOM 684 C CA . GLU A 1 88 ? 1.02 -9.039 -20.406 1 97.25 88 GLU A CA 1
ATOM 685 C C . GLU A 1 88 ? 0.107 -7.918 -20.906 1 97.25 88 GLU A C 1
ATOM 687 O O . GLU A 1 88 ? 0.466 -6.742 -20.828 1 97.25 88 GLU A O 1
ATOM 692 N N . ARG A 1 89 ? -1.057 -8.281 -21.328 1 95.75 89 ARG A N 1
ATOM 693 C CA . ARG A 1 89 ? -1.989 -7.336 -21.922 1 95.75 89 ARG A CA 1
ATOM 694 C C . ARG A 1 89 ? -2.49 -6.328 -20.891 1 95.75 89 ARG A C 1
ATOM 696 O O . ARG A 1 89 ? -3.066 -5.297 -21.25 1 95.75 89 ARG A O 1
ATOM 703 N N . TYR A 1 90 ? -2.266 -6.609 -19.641 1 96.31 90 TYR A N 1
ATOM 704 C CA . TYR A 1 90 ? -2.844 -5.777 -18.594 1 96.31 90 TYR A CA 1
ATOM 705 C C . TYR A 1 90 ? -1.757 -5.055 -17.812 1 96.31 90 TYR A C 1
ATOM 707 O O . TYR A 1 90 ? -2.033 -4.441 -16.781 1 96.31 90 TYR A O 1
ATOM 715 N N . ARG A 1 91 ? -0.542 -5.102 -18.25 1 95.38 91 ARG A N 1
ATOM 716 C CA . ARG A 1 91 ? 0.573 -4.461 -17.562 1 95.38 91 ARG A CA 1
ATOM 717 C C . ARG A 1 91 ? 0.587 -2.957 -17.812 1 95.38 91 ARG A C 1
ATOM 719 O O . ARG A 1 91 ? -0.039 -2.48 -18.766 1 95.38 91 ARG A O 1
ATOM 726 N N . ARG A 1 92 ? 1.146 -2.25 -16.828 1 92.75 92 ARG A N 1
ATOM 727 C CA . ARG A 1 92 ? 1.333 -0.804 -16.906 1 92.75 92 ARG A CA 1
ATOM 728 C C . ARG A 1 92 ? -0.002 -0.074 -16.797 1 92.75 92 ARG A C 1
ATOM 730 O O . ARG A 1 92 ? -0.198 0.961 -17.438 1 92.75 92 ARG A O 1
ATOM 737 N N . ARG A 1 93 ? -0.942 -0.717 -16.078 1 91.56 93 ARG A N 1
ATOM 738 C CA . ARG A 1 93 ? -2.264 -0.137 -15.867 1 91.56 93 ARG A CA 1
ATOM 739 C C . ARG A 1 93 ? -2.551 0.026 -14.375 1 91.56 93 ARG A C 1
ATOM 741 O O . ARG A 1 93 ? -3.691 0.274 -13.984 1 91.56 93 ARG A O 1
ATOM 748 N N . GLY A 1 94 ? -1.57 -0.236 -13.602 1 93.06 94 GLY A N 1
ATOM 749 C CA . GLY A 1 94 ? -1.725 -0.023 -12.172 1 93.06 94 GLY A CA 1
ATOM 750 C C . GLY A 1 94 ? -2.242 -1.246 -11.438 1 93.06 94 GLY A C 1
ATOM 751 O O . GLY A 1 94 ? -2.393 -1.227 -10.211 1 93.06 94 GLY A O 1
ATOM 752 N N . ILE A 1 95 ? -2.514 -2.312 -12.086 1 95.31 95 ILE A N 1
ATOM 753 C CA . ILE A 1 95 ? -3.104 -3.51 -11.5 1 95.31 95 ILE A CA 1
ATOM 754 C C . ILE A 1 95 ? -2.117 -4.141 -10.516 1 95.31 95 ILE A C 1
ATOM 756 O O . ILE A 1 95 ? -2.502 -4.547 -9.414 1 95.31 95 ILE A O 1
ATOM 760 N N . GLY A 1 96 ? -0.848 -4.199 -10.922 1 96.56 96 GLY A N 1
ATOM 761 C CA . GLY A 1 96 ? 0.167 -4.742 -10.023 1 96.56 96 GLY A CA 1
ATOM 762 C C . GLY A 1 96 ? 0.276 -3.982 -8.719 1 96.56 96 GLY A C 1
ATOM 763 O O . GLY A 1 96 ? 0.401 -4.59 -7.652 1 96.56 96 GLY A O 1
ATOM 764 N N . GLN A 1 97 ? 0.239 -2.732 -8.844 1 95.25 97 GLN A N 1
ATOM 765 C CA . GLN A 1 97 ? 0.301 -1.868 -7.672 1 95.25 97 GLN A CA 1
ATOM 766 C C . GLN A 1 97 ? -0.892 -2.105 -6.75 1 95.25 97 GLN A C 1
ATOM 768 O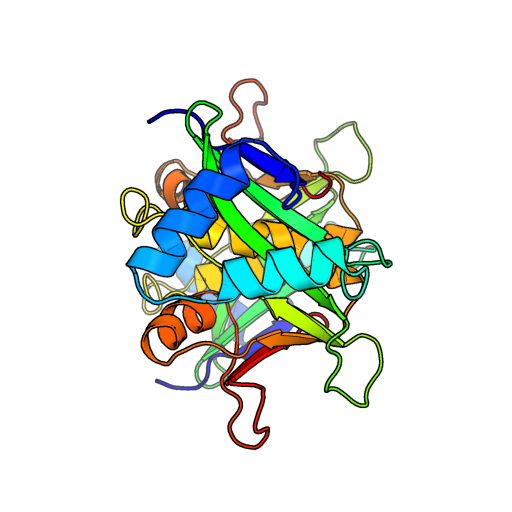 O . GLN A 1 97 ? -0.727 -2.244 -5.535 1 95.25 97 GLN A O 1
ATOM 773 N N . GLN A 1 98 ? -2.068 -2.152 -7.273 1 94.75 98 GLN A N 1
ATOM 774 C CA . GLN A 1 98 ? -3.275 -2.385 -6.484 1 94.75 98 GLN A CA 1
ATOM 775 C C . GLN A 1 98 ? -3.23 -3.748 -5.801 1 94.75 98 GLN A C 1
ATOM 777 O O . GLN A 1 98 ? -3.6 -3.873 -4.633 1 94.75 98 GLN A O 1
ATOM 782 N N . LEU A 1 99 ? -2.803 -4.656 -6.5 1 95.69 99 LEU A N 1
ATOM 783 C CA . LEU A 1 99 ? -2.697 -6.012 -5.973 1 95.69 99 LEU A CA 1
ATOM 784 C C . LEU A 1 99 ? -1.707 -6.07 -4.812 1 95.69 99 LEU A C 1
ATOM 786 O O . LEU A 1 99 ? -2.01 -6.637 -3.762 1 95.69 99 LEU A O 1
ATOM 790 N N . LEU A 1 100 ? -0.509 -5.492 -5.008 1 96.69 100 LEU A N 1
ATOM 791 C CA . LEU A 1 100 ? 0.51 -5.492 -3.963 1 96.69 100 LEU A CA 1
ATOM 792 C C . LEU A 1 100 ? 0.024 -4.734 -2.73 1 96.69 100 LEU A C 1
ATOM 794 O O . LEU A 1 100 ? 0.171 -5.219 -1.605 1 96.69 100 LEU A O 1
ATOM 798 N N . VAL A 1 101 ? -0.549 -3.617 -2.891 1 95.56 101 VAL A N 1
ATOM 799 C CA . VAL A 1 101 ? -1.06 -2.83 -1.773 1 95.56 101 VAL A CA 1
ATOM 800 C C . VAL A 1 101 ? -2.135 -3.621 -1.033 1 95.56 101 VAL A C 1
ATOM 802 O O . VAL A 1 101 ? -2.199 -3.59 0.198 1 95.56 101 VAL A O 1
ATOM 805 N N . SER A 1 102 ? -2.992 -4.344 -1.774 1 94.12 102 SER A N 1
ATOM 806 C CA . SER A 1 102 ? -4.016 -5.176 -1.149 1 94.12 102 SER A CA 1
ATOM 807 C C . SER A 1 102 ? -3.387 -6.27 -0.288 1 94.12 102 SER A C 1
ATOM 809 O O . SER A 1 102 ? -3.807 -6.484 0.851 1 94.12 102 SER A O 1
ATOM 811 N N . VAL A 1 103 ? -2.416 -6.891 -0.798 1 95.38 103 VAL A N 1
ATOM 812 C CA . VAL A 1 103 ? -1.737 -7.949 -0.059 1 95.38 103 VAL A CA 1
ATOM 813 C C . VAL A 1 103 ? -1.125 -7.379 1.218 1 95.38 103 VAL A C 1
ATOM 815 O O . VAL A 1 103 ? -1.252 -7.969 2.293 1 95.38 103 VAL A O 1
ATOM 818 N N . ILE A 1 104 ? -0.478 -6.23 1.114 1 94.12 104 ILE A N 1
ATOM 819 C CA . ILE A 1 104 ? 0.136 -5.566 2.258 1 94.12 104 ILE A CA 1
ATOM 820 C C . ILE A 1 104 ? -0.938 -5.195 3.277 1 94.12 104 ILE A C 1
ATOM 822 O O . ILE A 1 104 ? -0.789 -5.461 4.473 1 94.12 104 ILE A O 1
ATOM 826 N N . THR A 1 105 ? -2.006 -4.668 2.812 1 91.19 105 THR A N 1
ATOM 827 C CA . THR A 1 105 ? -3.111 -4.211 3.646 1 91.19 105 THR A CA 1
ATOM 828 C C . THR A 1 105 ? -3.684 -5.367 4.461 1 91.19 105 THR A C 1
ATOM 830 O O . THR A 1 105 ? -3.971 -5.211 5.652 1 91.19 105 THR A O 1
ATOM 833 N N . HIS A 1 106 ? -3.691 -6.48 3.916 1 88.25 106 HIS A N 1
ATOM 834 C CA . HIS A 1 106 ? -4.344 -7.625 4.543 1 88.25 106 HIS A CA 1
ATOM 835 C C . HIS A 1 106 ? -3.398 -8.344 5.492 1 88.25 106 HIS A C 1
ATOM 837 O O . HIS A 1 106 ? -3.844 -9.023 6.426 1 88.25 106 HIS A O 1
ATOM 843 N N . SER A 1 107 ? -2.133 -8.102 5.34 1 90.5 107 SER A N 1
ATOM 844 C CA . SER A 1 107 ? -1.26 -9.07 5.996 1 90.5 107 SER A CA 1
ATOM 845 C C . SER A 1 107 ? -0.26 -8.375 6.914 1 90.5 107 SER A C 1
ATOM 847 O O . SER A 1 107 ? 0.37 -9.023 7.758 1 90.5 107 SER A O 1
ATOM 849 N N . SER A 1 108 ? -0.087 -7.109 6.84 1 87.81 108 SER A N 1
ATOM 850 C CA . SER A 1 108 ? 1.062 -6.449 7.453 1 87.81 108 SER A CA 1
ATOM 851 C C . SER A 1 108 ? 1.006 -6.539 8.969 1 87.81 108 SER A C 1
ATOM 853 O O . SER A 1 108 ? 2.041 -6.5 9.641 1 87.81 108 SER A O 1
ATOM 855 N N . ALA A 1 109 ? -0.155 -6.703 9.539 1 87.06 109 ALA A N 1
ATOM 856 C CA . ALA A 1 109 ? -0.298 -6.77 10.992 1 87.06 109 ALA A CA 1
ATOM 857 C C . ALA A 1 109 ? 0.361 -8.031 11.555 1 87.06 109 ALA A C 1
ATOM 859 O O . ALA A 1 109 ? 0.675 -8.094 12.742 1 87.06 109 ALA A O 1
ATOM 860 N N . TRP A 1 110 ? 0.569 -8.992 10.789 1 91.69 110 TRP A N 1
ATOM 861 C CA . TRP A 1 110 ? 1.049 -10.305 11.234 1 91.69 110 TRP A CA 1
ATOM 862 C C . TRP A 1 110 ? 2.566 -10.391 11.117 1 91.69 110 TRP A C 1
ATOM 864 O O . TRP A 1 110 ? 3.178 -11.336 11.625 1 91.69 110 TRP A O 1
ATOM 874 N N . PHE A 1 111 ? 3.17 -9.344 10.484 1 94.62 111 PHE A N 1
ATOM 875 C CA . PHE A 1 111 ? 4.598 -9.406 10.188 1 94.62 111 PHE A CA 1
ATOM 876 C C . PHE A 1 111 ? 5.297 -8.125 10.617 1 94.62 111 PHE A C 1
ATOM 878 O O . PHE A 1 111 ? 4.707 -7.043 10.57 1 94.62 111 PHE A O 1
ATOM 885 N N . ASP A 1 112 ? 6.586 -8.234 11.016 1 93.5 112 ASP A N 1
ATOM 886 C CA . ASP A 1 112 ? 7.402 -7.07 11.336 1 93.5 112 ASP A CA 1
ATOM 887 C C . ASP A 1 112 ? 8.039 -6.48 10.078 1 93.5 112 ASP A C 1
ATOM 889 O O . ASP A 1 112 ? 8.227 -5.266 9.992 1 93.5 112 ASP A O 1
ATOM 893 N N . PHE A 1 113 ? 8.367 -7.445 9.117 1 94.25 113 PHE A N 1
ATOM 894 C CA . PHE A 1 113 ? 8.953 -7.066 7.836 1 94.25 113 PHE A CA 1
ATOM 895 C C . PHE A 1 113 ? 8.383 -7.918 6.707 1 94.25 113 PHE A C 1
ATOM 897 O O . PHE A 1 113 ? 7.949 -9.047 6.93 1 94.25 113 PHE A O 1
ATOM 904 N N . LEU A 1 114 ? 8.43 -7.281 5.551 1 96.94 114 LEU A N 1
ATOM 905 C CA . LEU A 1 114 ? 8.062 -7.992 4.332 1 96.94 114 LEU A CA 1
ATOM 906 C C . LEU A 1 114 ? 9.234 -8.016 3.348 1 96.94 114 LEU A C 1
ATOM 908 O O . LEU A 1 114 ? 9.656 -6.969 2.857 1 96.94 114 LEU A O 1
ATOM 912 N N . ASN A 1 115 ? 9.688 -9.195 3.049 1 97.81 115 ASN A N 1
ATOM 913 C CA . ASN A 1 115 ? 10.773 -9.391 2.1 1 97.81 115 ASN A CA 1
ATOM 914 C C . ASN A 1 115 ? 10.25 -9.742 0.71 1 97.81 115 ASN A C 1
ATOM 916 O O . ASN A 1 115 ? 9.117 -10.195 0.566 1 97.81 115 ASN A O 1
ATOM 920 N N . THR A 1 116 ? 11.062 -9.461 -0.317 1 97.75 116 THR A N 1
ATOM 921 C CA . THR A 1 116 ? 10.852 -9.992 -1.659 1 97.75 116 THR A CA 1
ATOM 922 C C . THR A 1 116 ? 12.18 -10.273 -2.346 1 97.75 116 THR A C 1
ATOM 924 O O . THR A 1 116 ? 13.219 -9.75 -1.941 1 97.75 116 THR A O 1
ATOM 927 N N . HIS A 1 117 ? 12.188 -11.227 -3.279 1 97.38 117 HIS A N 1
ATOM 928 C CA . HIS A 1 117 ? 13.289 -11.516 -4.184 1 97.38 117 HIS A CA 1
ATOM 929 C C . HIS A 1 117 ? 12.891 -11.281 -5.637 1 97.38 117 HIS A C 1
ATOM 931 O O . HIS A 1 117 ? 12.43 -12.203 -6.316 1 97.38 117 HIS A O 1
ATOM 937 N N . ALA A 1 118 ? 13.086 -10.07 -6.055 1 95.69 118 ALA A N 1
ATOM 938 C CA . ALA A 1 118 ? 12.562 -9.617 -7.34 1 95.69 118 ALA A CA 1
ATOM 939 C C . ALA A 1 118 ? 13.68 -9.453 -8.367 1 95.69 118 ALA A C 1
ATOM 941 O O . ALA A 1 118 ? 14.82 -9.141 -8 1 95.69 118 ALA A O 1
ATOM 942 N N . PRO A 1 119 ? 13.406 -9.703 -9.641 1 93.44 119 PRO A N 1
ATOM 943 C CA . PRO A 1 119 ? 14.398 -9.375 -10.672 1 93.44 119 PRO A CA 1
ATOM 944 C C . PRO A 1 119 ? 14.672 -7.875 -10.766 1 93.44 119 PRO A C 1
ATOM 946 O O . PRO A 1 119 ? 13.836 -7.062 -10.375 1 93.44 119 PRO A O 1
ATOM 949 N N . ALA A 1 120 ? 15.773 -7.496 -11.352 1 94.62 120 ALA A N 1
ATOM 950 C CA . ALA A 1 120 ? 16.25 -6.113 -11.367 1 94.62 120 ALA A CA 1
ATOM 951 C C . ALA A 1 120 ? 15.234 -5.195 -12.039 1 94.62 120 ALA A C 1
ATOM 953 O O . ALA A 1 120 ? 15.047 -4.051 -11.617 1 94.62 120 ALA A O 1
ATOM 954 N N . GLN A 1 121 ? 14.602 -5.684 -13.039 1 93.88 121 GLN A N 1
ATOM 955 C CA . GLN A 1 121 ? 13.648 -4.875 -13.797 1 93.88 121 GLN A CA 1
ATOM 956 C C . GLN A 1 121 ? 12.461 -4.469 -12.93 1 93.88 121 GLN A C 1
ATOM 958 O O . GLN A 1 121 ? 11.766 -3.5 -13.234 1 93.88 121 GLN A O 1
ATOM 963 N N . ALA A 1 122 ? 12.219 -5.141 -11.828 1 95.19 122 ALA A N 1
ATOM 964 C CA . ALA A 1 122 ? 11.07 -4.875 -10.961 1 95.19 122 ALA A CA 1
ATOM 965 C C . ALA A 1 122 ? 11.469 -3.994 -9.781 1 95.19 122 ALA A C 1
ATOM 967 O O . ALA A 1 122 ? 10.617 -3.557 -9.008 1 95.19 122 ALA A O 1
ATOM 968 N N . TRP A 1 123 ? 12.75 -3.693 -9.578 1 96.06 123 TRP A N 1
ATOM 969 C CA . TRP A 1 123 ? 13.25 -3.002 -8.398 1 96.06 123 TRP A CA 1
ATOM 970 C C . TRP A 1 123 ? 12.594 -1.634 -8.25 1 96.06 123 TRP A C 1
ATOM 972 O O . TRP A 1 123 ? 12.07 -1.302 -7.18 1 96.06 123 TRP A O 1
ATOM 982 N N . PRO A 1 124 ? 12.461 -0.855 -9.375 1 94.06 124 PRO A N 1
ATOM 983 C CA . PRO A 1 124 ? 11.828 0.459 -9.227 1 94.06 124 PRO A CA 1
ATOM 984 C C . PRO A 1 124 ? 10.383 0.37 -8.766 1 94.06 124 PRO A C 1
ATOM 986 O O . PRO A 1 124 ? 9.914 1.235 -8.023 1 94.06 124 PRO A O 1
ATOM 989 N N . PHE A 1 125 ? 9.719 -0.645 -9.211 1 94.81 125 PHE A N 1
ATOM 990 C CA . PHE A 1 125 ? 8.328 -0.878 -8.828 1 94.81 125 PHE A CA 1
ATOM 991 C C . PHE A 1 125 ? 8.195 -1.001 -7.312 1 94.81 125 PHE A C 1
ATOM 993 O O . PHE A 1 125 ? 7.398 -0.297 -6.691 1 94.81 125 PHE A O 1
ATOM 1000 N N . TYR A 1 126 ? 8.992 -1.809 -6.648 1 96.38 126 TYR A N 1
ATOM 1001 C CA . TYR A 1 126 ? 8.945 -2.041 -5.207 1 96.38 126 TYR A CA 1
ATOM 1002 C C . TYR A 1 126 ? 9.422 -0.812 -4.441 1 96.38 126 TYR A C 1
ATOM 1004 O O . TYR A 1 126 ? 8.852 -0.458 -3.406 1 96.38 126 TYR A O 1
ATOM 1012 N N . GLU A 1 127 ? 10.43 -0.171 -4.953 1 93.75 127 GLU A N 1
ATOM 1013 C CA . GLU A 1 127 ? 10.977 1.014 -4.297 1 93.75 127 GLU A CA 1
ATOM 1014 C C . GLU A 1 127 ? 9.953 2.146 -4.262 1 93.75 127 GLU A C 1
ATOM 1016 O O . GLU A 1 127 ? 9.852 2.869 -3.27 1 93.75 127 GLU A O 1
ATOM 1021 N N . ARG A 1 128 ? 9.172 2.248 -5.285 1 91.88 128 ARG A N 1
ATOM 1022 C CA . ARG A 1 128 ? 8.141 3.275 -5.359 1 91.88 128 ARG A CA 1
ATOM 1023 C C . ARG A 1 128 ? 7.043 3.021 -4.332 1 91.88 128 ARG A C 1
ATOM 1025 O O . ARG A 1 128 ? 6.285 3.932 -3.99 1 91.88 128 ARG A O 1
ATOM 1032 N N . LEU A 1 129 ? 6.984 1.845 -3.846 1 93.75 129 LEU A N 1
ATOM 1033 C CA . LEU A 1 129 ? 5.957 1.494 -2.871 1 93.75 129 LEU A CA 1
ATOM 1034 C C . LEU A 1 129 ? 6.547 1.417 -1.466 1 93.75 129 LEU A C 1
ATOM 1036 O O . LEU A 1 129 ? 5.887 0.94 -0.539 1 93.75 129 LEU A O 1
ATOM 1040 N N . GLY A 1 130 ? 7.875 1.828 -1.255 1 92.81 130 GLY A N 1
ATOM 1041 C CA . GLY A 1 130 ? 8.422 2.016 0.08 1 92.81 130 GLY A CA 1
ATOM 1042 C C . GLY A 1 130 ? 9.367 0.908 0.498 1 92.81 130 GLY A C 1
ATOM 1043 O O . GLY A 1 130 ? 9.945 0.953 1.589 1 92.81 130 GLY A O 1
ATOM 1044 N N . PHE A 1 131 ? 9.531 -0.088 -0.362 1 95.62 131 PHE A N 1
ATOM 1045 C CA . PHE A 1 131 ? 10.523 -1.115 -0.069 1 95.62 131 PHE A CA 1
ATOM 1046 C C . PHE A 1 131 ? 11.938 -0.553 -0.186 1 95.62 131 PHE A C 1
ATOM 1048 O O . PHE A 1 131 ? 12.227 0.231 -1.093 1 95.62 131 PHE A O 1
ATOM 1055 N N . ARG A 1 132 ? 12.789 -1.008 0.687 1 93.62 132 ARG A N 1
ATOM 1056 C CA . ARG A 1 132 ? 14.18 -0.568 0.691 1 93.62 132 ARG A CA 1
ATOM 1057 C C . ARG A 1 132 ? 15.109 -1.674 0.195 1 93.62 132 ARG A C 1
ATOM 1059 O O . ARG A 1 132 ? 14.914 -2.846 0.527 1 93.62 132 ARG A O 1
ATOM 1066 N N . PRO A 1 133 ? 16.125 -1.29 -0.556 1 95.38 133 PRO A N 1
ATOM 1067 C CA . PRO A 1 133 ? 17.062 -2.311 -1.027 1 95.38 133 PRO A CA 1
ATOM 1068 C C . PRO A 1 133 ? 17.828 -2.979 0.112 1 95.38 133 PRO A C 1
ATOM 1070 O O . PRO A 1 133 ? 18.156 -2.326 1.105 1 95.38 133 PRO A O 1
ATOM 1073 N N . VAL A 1 134 ? 18.078 -4.27 -0.099 1 95.5 134 VAL A N 1
ATOM 1074 C CA . VAL A 1 134 ? 18.875 -5.07 0.819 1 95.5 134 VAL A CA 1
ATOM 1075 C C . VAL A 1 134 ? 20.094 -5.637 0.084 1 95.5 134 VAL A C 1
ATOM 1077 O O . VAL A 1 134 ? 19.953 -6.223 -0.992 1 95.5 134 VAL A O 1
ATOM 1080 N N . TYR A 1 135 ? 21.312 -5.516 0.571 1 92.5 135 TYR A N 1
ATOM 1081 C CA . TYR A 1 135 ? 22.516 -5.906 -0.162 1 92.5 135 TYR A CA 1
ATOM 1082 C C . TYR A 1 135 ? 23.188 -7.105 0.493 1 92.5 135 TYR A C 1
ATOM 1084 O O . TYR A 1 135 ? 23.938 -7.84 -0.161 1 92.5 135 TYR A O 1
ATOM 1092 N N . ASP A 1 136 ? 22.938 -7.48 1.725 1 90.75 136 ASP A N 1
ATOM 1093 C CA . ASP A 1 136 ? 23.734 -8.453 2.453 1 90.75 136 ASP A CA 1
ATOM 1094 C C . ASP A 1 136 ? 22.938 -9.711 2.764 1 90.75 136 ASP A C 1
ATOM 1096 O O . ASP A 1 136 ? 23.281 -10.477 3.664 1 90.75 136 ASP A O 1
ATOM 1100 N N . GLU A 1 137 ? 21.875 -9.984 1.979 1 92.75 137 GLU A N 1
ATOM 1101 C CA . GLU A 1 137 ? 21.047 -11.172 2.178 1 92.75 137 GLU A CA 1
ATOM 1102 C C . GLU A 1 137 ? 20.719 -11.844 0.848 1 92.75 137 GLU A C 1
ATOM 1104 O O . GLU A 1 137 ? 20 -11.281 0.024 1 92.75 137 GLU A O 1
ATOM 1109 N N . PRO A 1 138 ? 21.328 -12.961 0.524 1 89.94 138 PRO A N 1
ATOM 1110 C CA . PRO A 1 138 ? 21.266 -13.625 -0.784 1 89.94 138 PRO A CA 1
ATOM 1111 C C . PRO A 1 138 ? 19.828 -13.781 -1.301 1 89.94 138 PRO A C 1
ATOM 1113 O O . PRO A 1 138 ? 19.594 -13.711 -2.51 1 89.94 138 PRO A O 1
ATOM 1116 N N . ARG A 1 139 ? 18.734 -13.977 -0.545 1 94.44 139 ARG A N 1
ATOM 1117 C CA . ARG A 1 139 ? 17.391 -14.273 -1.027 1 94.44 139 ARG A CA 1
ATOM 1118 C C . ARG A 1 139 ? 16.453 -13.102 -0.782 1 94.44 139 ARG A C 1
ATOM 1120 O O . ARG A 1 139 ? 15.227 -13.25 -0.868 1 94.44 139 ARG A O 1
ATOM 1127 N N . VAL A 1 140 ? 17.047 -12 -0.533 1 97.06 140 VAL A N 1
ATOM 1128 C CA . VAL A 1 140 ? 16.234 -10.805 -0.279 1 97.06 140 VAL A CA 1
ATOM 1129 C C . VAL A 1 140 ? 16.797 -9.625 -1.069 1 97.06 140 VAL A C 1
ATOM 1131 O O . VAL A 1 140 ? 17.969 -9.266 -0.907 1 97.06 140 VAL A O 1
ATOM 1134 N N . THR A 1 141 ? 16 -9.086 -1.951 1 97.56 141 THR A N 1
ATOM 1135 C CA . THR A 1 141 ? 16.453 -7.918 -2.711 1 97.56 141 THR A CA 1
ATOM 1136 C C . THR A 1 141 ? 15.891 -6.633 -2.104 1 97.56 141 THR A C 1
ATOM 1138 O O . THR A 1 141 ? 16.531 -5.578 -2.189 1 97.56 141 THR A O 1
ATOM 1141 N N . HIS A 1 142 ? 14.672 -6.688 -1.551 1 97.62 142 HIS A N 1
ATOM 1142 C CA . HIS A 1 142 ? 14.016 -5.523 -0.966 1 97.62 142 HIS A CA 1
ATOM 1143 C C . HIS A 1 142 ? 13.227 -5.902 0.277 1 97.62 142 HIS A C 1
ATOM 1145 O O . HIS A 1 142 ? 12.781 -7.047 0.409 1 97.62 142 HIS A O 1
ATOM 1151 N N . ARG A 1 143 ? 13.07 -4.891 1.203 1 96.62 143 ARG A N 1
ATOM 1152 C CA . ARG A 1 143 ? 12.375 -5.098 2.471 1 96.62 143 ARG A CA 1
ATOM 1153 C C . ARG A 1 143 ? 11.5 -3.9 2.816 1 96.62 143 ARG A C 1
ATOM 1155 O O . ARG A 1 143 ? 11.898 -2.752 2.609 1 96.62 143 ARG A O 1
ATOM 1162 N N . LEU A 1 144 ? 10.297 -4.16 3.244 1 95.38 144 LEU A N 1
ATOM 1163 C CA . LEU A 1 144 ? 9.383 -3.156 3.771 1 95.38 144 LEU A CA 1
ATOM 1164 C C . LEU A 1 144 ? 9.188 -3.336 5.273 1 95.38 144 LEU A C 1
ATOM 1166 O O . LEU A 1 144 ? 8.898 -4.441 5.738 1 95.38 144 LEU A O 1
ATOM 1170 N N . PHE A 1 145 ? 9.258 -2.268 6.055 1 91.44 145 PHE A N 1
ATOM 1171 C CA . PHE A 1 145 ? 9.07 -2.32 7.5 1 91.44 145 PHE A CA 1
ATOM 1172 C C . PHE A 1 145 ? 7.613 -2.07 7.871 1 91.44 145 PHE A C 1
ATOM 1174 O O . PHE A 1 145 ? 7.012 -1.099 7.414 1 91.44 145 PHE A O 1
ATOM 1181 N N . CYS A 1 146 ? 7.012 -3.01 8.672 1 88.56 146 CYS A N 1
ATOM 1182 C CA . CYS A 1 146 ? 5.605 -2.91 9.047 1 88.56 146 CYS A CA 1
ATOM 1183 C C . CYS A 1 146 ? 5.449 -2.227 10.398 1 88.56 146 CYS A C 1
ATOM 1185 O O . CYS A 1 146 ? 4.328 -1.944 10.836 1 88.56 146 CYS A O 1
ATOM 1187 N N . SER A 1 147 ? 6.39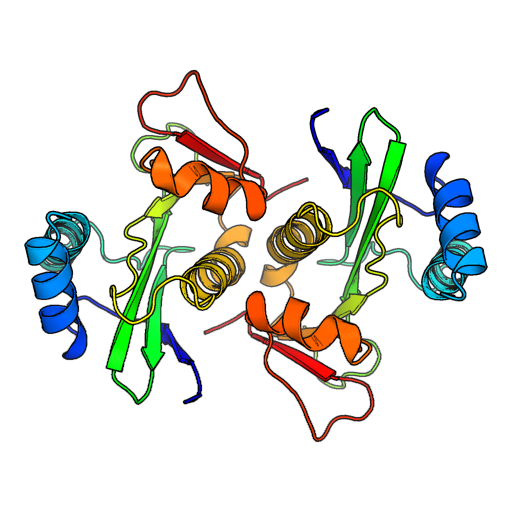8 -2.047 11.148 1 75.81 147 SER A N 1
ATOM 1188 C CA . SER A 1 147 ? 6.367 -1.319 12.414 1 75.81 147 SER A CA 1
ATOM 1189 C C . SER A 1 147 ? 7.352 -0.153 12.406 1 75.81 147 SER A C 1
ATOM 1191 O O . SER A 1 147 ? 8.406 -0.229 11.773 1 75.81 147 SER A O 1
ATOM 1193 N N . LEU A 1 148 ? 6.828 1.045 12.742 1 63.16 148 LEU A N 1
ATOM 1194 C CA . LEU A 1 148 ? 7.715 2.199 12.828 1 63.16 148 LEU A CA 1
ATOM 1195 C C . LEU A 1 148 ? 8.547 2.148 14.109 1 63.16 148 LEU A C 1
ATOM 1197 O O . LEU A 1 148 ? 8.102 1.599 15.117 1 63.16 148 LEU A O 1
ATOM 1201 N N . MET B 1 1 ? 19.969 10.453 -4.918 1 52.94 1 MET B N 1
ATOM 1202 C CA . MET B 1 1 ? 18.938 11.156 -4.176 1 52.94 1 MET B CA 1
ATOM 1203 C C . MET B 1 1 ? 18.984 10.812 -2.693 1 52.94 1 MET B C 1
ATOM 1205 O O . MET B 1 1 ? 19.312 9.68 -2.326 1 52.94 1 MET B O 1
ATOM 1209 N N . PRO B 1 2 ? 19.047 11.812 -1.806 1 66.31 2 PRO B N 1
ATOM 1210 C CA . PRO B 1 2 ? 19.188 11.469 -0.39 1 66.31 2 PRO B CA 1
ATOM 1211 C C . PRO B 1 2 ? 18.156 10.453 0.08 1 66.31 2 PRO B C 1
ATOM 1213 O O . PRO B 1 2 ? 17.062 10.367 -0.489 1 66.31 2 PRO B O 1
ATOM 1216 N N . PRO B 1 3 ? 18.578 9.719 1.017 1 81.94 3 PRO B N 1
ATOM 1217 C CA . PRO B 1 3 ? 17.703 8.625 1.451 1 81.94 3 PRO B CA 1
ATOM 1218 C C . PRO B 1 3 ? 16.391 9.125 2.047 1 81.94 3 PRO B C 1
ATOM 1220 O O . PRO B 1 3 ? 16.375 10.117 2.783 1 81.94 3 PRO B O 1
ATOM 1223 N N . LEU B 1 4 ? 15.305 8.766 1.602 1 90.88 4 LEU B N 1
ATOM 1224 C CA . LEU B 1 4 ? 13.969 9.023 2.133 1 90.88 4 LEU B CA 1
ATOM 1225 C C . LEU B 1 4 ? 13.711 8.195 3.389 1 90.88 4 LEU B C 1
ATOM 1227 O O . LEU B 1 4 ? 13.945 6.988 3.398 1 90.88 4 LEU B O 1
ATOM 1231 N N . LEU B 1 5 ? 13.359 8.891 4.516 1 91.31 5 LEU B N 1
ATOM 1232 C CA . LEU B 1 5 ? 12.984 8.234 5.762 1 91.31 5 LEU B CA 1
ATOM 1233 C C . LEU B 1 5 ? 11.523 8.516 6.098 1 91.31 5 LEU B C 1
ATOM 1235 O O . LEU B 1 5 ? 11.078 9.664 6.043 1 91.31 5 LEU B O 1
ATOM 1239 N N . ILE B 1 6 ? 10.766 7.531 6.336 1 94.12 6 ILE B N 1
ATOM 1240 C CA . ILE B 1 6 ? 9.398 7.664 6.824 1 94.12 6 ILE B CA 1
ATOM 1241 C C . ILE B 1 6 ? 9.344 7.301 8.305 1 94.12 6 ILE B C 1
ATOM 1243 O O . ILE B 1 6 ? 9.773 6.215 8.703 1 94.12 6 ILE B O 1
ATOM 1247 N N . ALA B 1 7 ? 8.867 8.172 9.156 1 93.94 7 ALA B N 1
ATOM 1248 C CA . ALA B 1 7 ? 8.844 7.973 10.602 1 93.94 7 ALA B CA 1
ATOM 1249 C C . ALA B 1 7 ? 7.715 8.766 11.25 1 93.94 7 ALA B C 1
ATOM 1251 O O . ALA B 1 7 ? 7.137 9.656 10.625 1 93.94 7 ALA B O 1
ATOM 1252 N N . ALA B 1 8 ? 7.441 8.445 12.477 1 94.94 8 ALA B N 1
ATOM 1253 C CA . ALA B 1 8 ? 6.434 9.188 13.234 1 94.94 8 ALA B CA 1
ATOM 1254 C C . ALA B 1 8 ? 6.809 10.656 13.352 1 94.94 8 ALA B C 1
ATOM 1256 O O . ALA B 1 8 ? 7.988 11 13.469 1 94.94 8 ALA B O 1
ATOM 1257 N N . THR B 1 9 ? 5.785 11.547 13.312 1 96.44 9 THR B N 1
ATOM 1258 C CA . THR B 1 9 ? 6.004 12.977 13.461 1 96.44 9 THR B CA 1
ATOM 1259 C C . THR B 1 9 ? 4.836 13.633 14.195 1 96.44 9 THR B C 1
ATOM 1261 O O . THR B 1 9 ? 3.807 12.992 14.422 1 96.44 9 THR B O 1
ATOM 1264 N N . THR B 1 10 ? 5.055 14.836 14.68 1 97.06 10 THR B N 1
ATOM 1265 C CA . THR B 1 10 ? 4.012 15.648 15.297 1 97.06 10 THR B CA 1
ATOM 1266 C C . THR B 1 10 ? 4.148 17.109 14.875 1 97.06 10 THR B C 1
ATOM 1268 O O . THR B 1 10 ? 5.223 17.531 14.445 1 97.06 10 THR B O 1
ATOM 1271 N N . PRO B 1 11 ? 3.002 17.844 14.992 1 97.5 11 PRO B N 1
ATOM 1272 C CA . PRO B 1 11 ? 3.059 19.281 14.672 1 97.5 11 PRO B CA 1
ATOM 1273 C C . PRO B 1 11 ? 4.023 20.031 15.578 1 97.5 11 PRO B C 1
ATOM 1275 O O . PRO B 1 11 ? 4.348 21.203 15.297 1 97.5 11 PRO B O 1
ATOM 1278 N N . ASP B 1 12 ? 4.547 19.453 16.578 1 94.75 12 ASP B N 1
ATOM 1279 C CA . ASP B 1 12 ? 5.504 20.078 17.484 1 94.75 12 ASP B CA 1
ATOM 1280 C C . ASP B 1 12 ? 6.93 19.953 16.953 1 94.75 12 ASP B C 1
ATOM 1282 O O . ASP B 1 12 ? 7.852 20.594 17.469 1 94.75 12 ASP B O 1
ATOM 1286 N N . ASP B 1 13 ? 7.125 19.203 15.93 1 92.62 13 ASP B N 1
ATOM 1287 C CA . ASP B 1 13 ? 8.453 18.984 15.367 1 92.62 13 ASP B CA 1
ATOM 1288 C C . ASP B 1 13 ? 8.945 20.219 14.625 1 92.62 13 ASP B C 1
ATOM 1290 O O . ASP B 1 13 ? 8.164 20.922 13.977 1 92.62 13 ASP B O 1
ATOM 1294 N N . PRO B 1 14 ? 10.242 20.531 14.719 1 89.44 14 PRO B N 1
ATOM 1295 C CA . PRO B 1 14 ? 10.805 21.75 14.117 1 89.44 14 PRO B CA 1
ATOM 1296 C C . PRO B 1 14 ? 10.453 21.875 12.633 1 89.44 14 PRO B C 1
ATOM 1298 O O . PRO B 1 14 ? 10.172 22.984 12.164 1 89.44 14 PRO B O 1
ATOM 1301 N N . GLY B 1 15 ? 10.469 20.906 11.836 1 94.5 15 GLY B N 1
ATOM 1302 C CA . GLY B 1 15 ? 10.234 20.984 10.406 1 94.5 15 GLY B CA 1
ATOM 1303 C C . GLY B 1 15 ? 8.773 21.156 10.039 1 94.5 15 GLY B C 1
ATOM 1304 O O . GLY B 1 15 ? 8.453 21.516 8.906 1 94.5 15 GLY B O 1
ATOM 1305 N N . PHE B 1 16 ? 7.902 21.141 11 1 98 16 PHE B N 1
ATOM 1306 C CA . PHE B 1 16 ? 6.473 21.172 10.703 1 98 16 PHE B CA 1
ATOM 1307 C C . PHE B 1 16 ? 6.023 22.594 10.383 1 98 16 PHE B C 1
ATOM 1309 O O . PHE B 1 16 ? 5.211 22.797 9.484 1 98 16 PHE B O 1
ATOM 1316 N N . VAL B 1 17 ? 6.562 23.562 11.125 1 96.94 17 VAL B N 1
ATOM 1317 C CA . VAL B 1 17 ? 6.168 24.953 10.945 1 96.94 17 VAL B CA 1
ATOM 1318 C C . VAL B 1 17 ? 6.449 25.391 9.508 1 96.94 17 VAL B C 1
ATOM 1320 O O . VAL B 1 17 ? 5.605 26.031 8.875 1 96.94 17 VAL B O 1
ATOM 1323 N N . ALA B 1 18 ? 7.633 25.062 9.023 1 97.44 18 ALA B N 1
ATOM 1324 C CA . ALA B 1 18 ? 8.008 25.422 7.652 1 97.44 18 ALA B CA 1
ATOM 1325 C C . ALA B 1 18 ? 7.066 24.781 6.641 1 97.44 18 ALA B C 1
ATOM 1327 O O . ALA B 1 18 ? 6.652 25.422 5.672 1 97.44 18 ALA B O 1
ATOM 1328 N N . LEU B 1 19 ? 6.746 23.562 6.824 1 98.31 19 LEU B N 1
ATOM 1329 C CA . LEU B 1 19 ? 5.848 22.844 5.93 1 98.31 19 LEU B CA 1
ATOM 1330 C C . LEU B 1 19 ? 4.449 23.438 5.965 1 98.31 19 LEU B C 1
ATOM 1332 O O . LEU B 1 19 ? 3.818 23.609 4.918 1 98.31 19 LEU B O 1
ATOM 1336 N N . ARG B 1 20 ? 3.971 23.703 7.137 1 98.31 20 ARG B N 1
ATOM 1337 C CA . ARG B 1 20 ? 2.666 24.328 7.309 1 98.31 20 ARG B CA 1
ATOM 1338 C C . ARG B 1 20 ? 2.607 25.672 6.594 1 98.31 20 ARG B C 1
ATOM 1340 O O . ARG B 1 20 ? 1.63 25.984 5.902 1 98.31 20 ARG B O 1
ATOM 1347 N N . THR B 1 21 ? 3.605 26.5 6.77 1 97.94 21 THR B N 1
ATOM 1348 C CA . THR B 1 21 ? 3.676 27.797 6.117 1 97.94 21 THR B CA 1
ATOM 1349 C C . THR B 1 21 ? 3.596 27.641 4.598 1 97.94 21 THR B C 1
ATOM 1351 O O . THR B 1 21 ? 2.838 28.359 3.938 1 97.94 21 THR B O 1
ATOM 1354 N N . GLU B 1 22 ? 4.336 26.719 4.074 1 98.19 22 GLU B N 1
ATOM 1355 C CA . GLU B 1 22 ? 4.305 26.469 2.637 1 98.19 22 GLU B CA 1
ATOM 1356 C C . GLU B 1 22 ? 2.902 26.078 2.174 1 98.19 22 GLU B C 1
ATOM 1358 O O . GLU B 1 22 ? 2.422 26.562 1.148 1 98.19 22 GLU B O 1
ATOM 1363 N N . SER B 1 23 ? 2.293 25.125 2.951 1 98.06 23 SER B N 1
ATOM 1364 C CA . SER B 1 23 ? 0.958 24.672 2.572 1 98.06 23 SER B CA 1
ATOM 1365 C C . SER B 1 23 ? -0.024 25.828 2.512 1 98.06 23 SER B C 1
ATOM 1367 O O . SER B 1 23 ? -0.85 25.906 1.6 1 98.06 23 SER B O 1
ATOM 1369 N N . LEU B 1 24 ? 0.056 26.797 3.438 1 97.88 24 LEU B N 1
ATOM 1370 C CA . LEU B 1 24 ? -0.815 27.969 3.475 1 97.88 24 LEU B CA 1
ATOM 1371 C C . LEU B 1 24 ? -0.562 28.875 2.273 1 97.88 24 LEU B C 1
ATOM 1373 O O . LEU B 1 24 ? -1.502 29.422 1.697 1 97.88 24 LEU B O 1
ATOM 1377 N N . GLU B 1 25 ? 0.674 29.031 1.902 1 97.75 25 GLU B N 1
ATOM 1378 C CA . GLU B 1 25 ? 1.034 29.812 0.728 1 97.75 25 GLU B CA 1
ATOM 1379 C C . GLU B 1 25 ? 0.435 29.219 -0.542 1 97.75 25 GLU B C 1
ATOM 1381 O O . GLU B 1 25 ? 0.139 29.953 -1.495 1 97.75 25 GLU B O 1
ATOM 1386 N N . GLN B 1 26 ? 0.249 27.969 -0.532 1 96.31 26 GLN B N 1
ATOM 1387 C CA . GLN B 1 26 ? -0.342 27.266 -1.67 1 96.31 26 GLN B CA 1
ATOM 1388 C C . GLN B 1 26 ? -1.857 27.172 -1.525 1 96.31 26 GLN B C 1
ATOM 1390 O O . GLN B 1 26 ? -2.516 26.469 -2.307 1 96.31 26 GLN B O 1
ATOM 1395 N N . HIS B 1 27 ? -2.389 27.734 -0.49 1 95.5 27 HIS B N 1
ATOM 1396 C CA . HIS B 1 27 ? -3.82 27.859 -0.237 1 95.5 27 HIS B CA 1
ATOM 1397 C C . HIS B 1 27 ? -4.422 26.531 0.21 1 95.5 27 HIS B C 1
ATOM 1399 O O . HIS B 1 27 ? -5.578 26.234 -0.094 1 95.5 27 HIS B O 1
ATOM 1405 N N . PHE B 1 28 ? -3.607 25.703 0.779 1 95.44 28 PHE B N 1
ATOM 1406 C CA . PHE B 1 28 ? -4.078 24.5 1.456 1 95.44 28 PHE B CA 1
ATOM 1407 C C . PHE B 1 28 ? -4.113 24.719 2.965 1 95.44 28 PHE B C 1
ATOM 1409 O O . PHE B 1 28 ? -3.084 25 3.582 1 95.44 28 PHE B O 1
ATOM 1416 N N . ASN B 1 29 ? -5.23 24.438 3.586 1 96.25 29 ASN B N 1
ATOM 1417 C CA . ASN B 1 29 ? -5.414 24.734 5 1 96.25 29 ASN B CA 1
ATOM 1418 C C . ASN B 1 29 ? -5.289 23.484 5.863 1 96.25 29 ASN B C 1
ATOM 1420 O O . ASN B 1 29 ? -5.348 23.562 7.094 1 96.25 29 ASN B O 1
ATOM 1424 N N . MET B 1 30 ? -5.078 22.391 5.324 1 96.06 30 MET B N 1
ATOM 1425 C CA . MET B 1 30 ? -5.18 21.125 6.047 1 96.06 30 MET B CA 1
ATOM 1426 C C . MET B 1 30 ? -4.117 21.031 7.137 1 9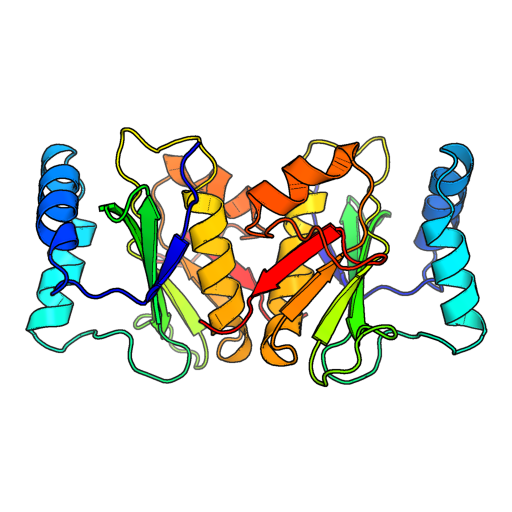6.06 30 MET B C 1
ATOM 1428 O O . MET B 1 30 ? -4.363 20.453 8.203 1 96.06 30 MET B O 1
ATOM 1432 N N . LEU B 1 31 ? -2.906 21.594 6.906 1 98.19 31 LEU B N 1
ATOM 1433 C CA . LEU B 1 31 ? -1.87 21.5 7.926 1 98.19 31 LEU B CA 1
ATOM 1434 C C . LEU B 1 31 ? -2.146 22.453 9.078 1 98.19 31 LEU B C 1
ATOM 1436 O O . LEU B 1 31 ? -1.813 22.172 10.227 1 98.19 31 LEU B O 1
ATOM 1440 N N . ARG B 1 32 ? -2.725 23.594 8.75 1 98 32 ARG B N 1
ATOM 1441 C CA . ARG B 1 32 ? -3.174 24.484 9.82 1 98 32 ARG B CA 1
ATOM 1442 C C . ARG B 1 32 ? -4.191 23.797 10.719 1 98 32 ARG B C 1
ATOM 1444 O O . ARG B 1 32 ? -4.07 23.828 11.945 1 98 32 ARG B O 1
ATOM 1451 N N . ARG B 1 33 ? -5.184 23.188 10.102 1 97.88 33 ARG B N 1
ATOM 1452 C CA . ARG B 1 33 ? -6.203 22.469 10.859 1 97.88 33 ARG B CA 1
ATOM 1453 C C . ARG B 1 33 ? -5.59 21.328 11.672 1 97.88 33 ARG B C 1
ATOM 1455 O O . ARG B 1 33 ? -5.996 21.078 12.805 1 97.88 33 ARG B O 1
ATOM 1462 N N . LEU B 1 34 ? -4.629 20.625 11.07 1 98.31 34 LEU B N 1
ATOM 1463 C CA . LEU B 1 34 ? -3.904 19.578 11.758 1 98.31 34 LEU B CA 1
ATOM 1464 C C . LEU B 1 34 ? -3.254 20.109 13.031 1 98.31 34 LEU B C 1
ATOM 1466 O O . LEU B 1 34 ? -3.422 19.531 14.109 1 98.31 34 LEU B O 1
ATOM 1470 N N . ALA B 1 35 ? -2.566 21.188 12.898 1 98.31 35 ALA B N 1
ATOM 1471 C CA . ALA B 1 35 ? -1.868 21.781 14.031 1 98.31 35 ALA B CA 1
ATOM 1472 C C . ALA B 1 35 ? -2.854 22.234 15.117 1 98.31 35 ALA B C 1
ATOM 1474 O O . ALA B 1 35 ? -2.615 22.016 16.297 1 98.31 35 ALA B O 1
ATOM 1475 N N . GLU B 1 36 ? -3.906 22.828 14.711 1 98 36 GLU B N 1
ATOM 1476 C CA . GLU B 1 36 ? -4.922 23.312 15.641 1 98 36 GLU B CA 1
ATOM 1477 C C . GLU B 1 36 ? -5.547 22.156 16.422 1 98 36 GLU B C 1
ATOM 1479 O O . GLU B 1 36 ? -5.711 22.25 17.641 1 98 36 GLU B O 1
ATOM 1484 N N . ASN B 1 37 ? -5.922 21.109 15.734 1 97.75 37 ASN B N 1
ATOM 1485 C CA . ASN B 1 37 ? -6.516 19.953 16.391 1 97.75 37 ASN B CA 1
ATOM 1486 C C . ASN B 1 37 ? -5.527 19.266 17.328 1 97.75 37 ASN B C 1
ATOM 1488 O O . ASN B 1 37 ? -5.914 18.766 18.391 1 97.75 37 ASN B O 1
ATOM 1492 N N . TRP B 1 38 ? -4.266 19.25 16.953 1 97.69 38 TRP B N 1
ATOM 1493 C CA . TRP B 1 38 ? -3.211 18.703 17.797 1 97.69 38 TRP B CA 1
ATOM 1494 C C . TRP B 1 38 ? -3.062 19.5 19.078 1 97.69 38 TRP B C 1
ATOM 1496 O O . TRP B 1 38 ? -3.061 18.938 20.172 1 97.69 38 TRP B O 1
ATOM 1506 N N . GLN B 1 39 ? -3.01 20.781 18.969 1 96.69 39 GLN B N 1
ATOM 1507 C CA . GLN B 1 39 ? -2.801 21.672 20.109 1 96.69 39 GLN B CA 1
ATOM 1508 C C . GLN B 1 39 ? -3.99 21.641 21.062 1 96.69 39 GLN B C 1
ATOM 1510 O O . GLN B 1 39 ? -3.814 21.688 22.281 1 96.69 39 GLN B O 1
ATOM 1515 N N . SER B 1 40 ? -5.184 21.531 20.531 1 97.25 40 SER B N 1
ATOM 1516 C CA . SER B 1 40 ? -6.391 21.531 21.359 1 97.25 40 SER B CA 1
ATOM 1517 C C . SER B 1 40 ? -6.617 20.172 22 1 97.25 40 SER B C 1
ATOM 1519 O O . SER B 1 40 ? -7.438 20.031 22.906 1 97.25 40 SER B O 1
ATOM 1521 N N . GLY B 1 41 ? -5.922 19.156 21.469 1 96.25 41 GLY B N 1
ATOM 1522 C CA . GLY B 1 41 ? -6.105 17.812 21.984 1 96.25 41 GLY B CA 1
ATOM 1523 C C . GLY B 1 41 ? -7.242 17.062 21.297 1 96.25 41 GLY B C 1
ATOM 1524 O O . GLY B 1 41 ? -7.508 15.906 21.625 1 96.25 41 GLY B O 1
ATOM 1525 N N . LYS B 1 42 ? -7.859 17.656 20.406 1 96.31 42 LYS B N 1
ATOM 1526 C CA . LYS B 1 42 ? -9 17.047 19.719 1 96.31 42 LYS B CA 1
ATOM 1527 C C . LYS B 1 42 ? -8.562 15.836 18.906 1 96.31 42 LYS B C 1
ATOM 1529 O O . LYS B 1 42 ? -9.328 14.891 18.734 1 96.31 42 LYS B O 1
ATOM 1534 N N . ASN B 1 43 ? -7.363 15.852 18.312 1 96.62 43 ASN B N 1
ATOM 1535 C CA . ASN B 1 43 ? -6.809 14.75 17.531 1 96.62 43 ASN B CA 1
ATOM 1536 C C . ASN B 1 43 ? -5.285 14.695 17.641 1 96.62 43 ASN B C 1
ATOM 1538 O O . ASN B 1 43 ? -4.594 15.547 17.078 1 96.62 43 ASN B O 1
ATOM 1542 N N . ARG B 1 44 ? -4.836 13.641 18.266 1 97.12 44 ARG B N 1
ATOM 1543 C CA . ARG B 1 44 ? -3.396 13.516 18.484 1 97.12 44 ARG B CA 1
ATOM 1544 C C . ARG B 1 44 ? -2.861 12.234 17.844 1 97.12 44 ARG B C 1
ATOM 1546 O O . ARG B 1 44 ? -1.715 11.852 18.094 1 97.12 44 ARG B O 1
ATOM 1553 N N . PHE B 1 45 ? -3.664 11.57 17.156 1 97.06 45 PHE B N 1
ATOM 1554 C CA . PHE B 1 45 ? -3.293 10.367 16.422 1 97.06 45 PHE B CA 1
ATOM 1555 C C . PHE B 1 45 ? -2.678 9.328 17.344 1 97.06 45 PHE B C 1
ATOM 1557 O O . PHE B 1 45 ? -1.676 8.695 17 1 97.06 45 PHE B O 1
ATOM 1564 N N . ASN B 1 46 ? -3.238 9.172 18.469 1 94.88 46 ASN B N 1
ATOM 1565 C CA . ASN B 1 46 ? -2.604 8.336 19.484 1 94.88 46 ASN B CA 1
ATOM 1566 C C . ASN B 1 46 ? -3.537 7.23 19.969 1 94.88 46 ASN B C 1
ATOM 1568 O O . ASN B 1 46 ? -3.203 6.484 20.891 1 94.88 46 ASN B O 1
ATOM 1572 N N . ALA B 1 47 ? -4.707 7.098 19.406 1 94.94 47 ALA B N 1
ATOM 1573 C CA . ALA B 1 47 ? -5.578 5.961 19.703 1 94.94 47 ALA B CA 1
ATOM 1574 C C . ALA B 1 47 ? -5.129 4.715 18.938 1 94.94 47 ALA B C 1
ATOM 1576 O O . ALA B 1 47 ? -4.312 4.805 18.016 1 94.94 47 ALA B O 1
ATOM 1577 N N . PRO B 1 48 ? -5.566 3.545 19.391 1 92 48 PRO B N 1
ATOM 1578 C CA . PRO B 1 48 ? -5.184 2.318 18.688 1 92 48 PRO B CA 1
ATOM 1579 C C . PRO B 1 48 ? -5.418 2.404 17.188 1 92 48 PRO B C 1
ATOM 1581 O O . PRO B 1 48 ? -6.508 2.771 16.75 1 92 48 PRO B O 1
ATOM 1584 N N . GLY B 1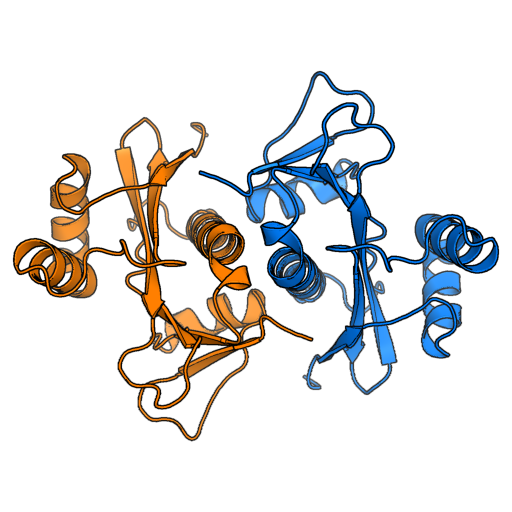 49 ? -4.359 2.117 16.406 1 91.81 49 GLY B N 1
ATOM 1585 C CA . GLY B 1 49 ? -4.457 2.096 14.953 1 91.81 49 GLY B CA 1
ATOM 1586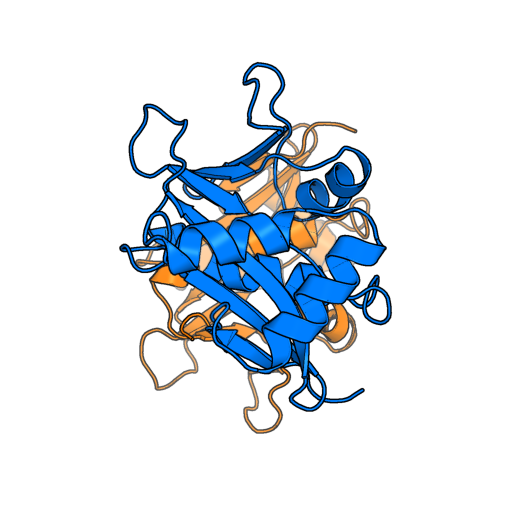 C C . GLY B 1 49 ? -4.207 3.449 14.32 1 91.81 49 GLY B C 1
ATOM 1587 O O . GLY B 1 49 ? -4.012 3.545 13.109 1 91.81 49 GLY B O 1
ATOM 1588 N N . GLU B 1 50 ? -4.18 4.473 15.102 1 96.31 50 GLU B N 1
ATOM 1589 C CA . GLU B 1 50 ? -3.961 5.816 14.57 1 96.31 50 GLU B CA 1
ATOM 1590 C C . GLU B 1 50 ? -2.471 6.129 14.453 1 96.31 50 GLU B C 1
ATOM 1592 O O . GLU B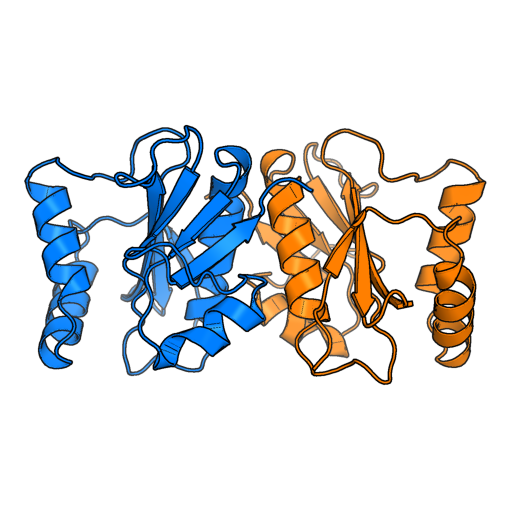 1 50 ? -1.658 5.59 15.203 1 96.31 50 GLU B O 1
ATOM 1597 N N . THR B 1 51 ? -2.131 6.965 13.477 1 96.19 51 THR B N 1
ATOM 1598 C CA . THR B 1 51 ? -0.731 7.344 13.32 1 96.19 51 THR B CA 1
ATOM 1599 C C . THR B 1 51 ? -0.603 8.602 12.461 1 96.19 51 THR B C 1
ATOM 1601 O O . THR B 1 51 ? -1.481 8.898 11.648 1 96.19 51 THR B O 1
ATOM 1604 N N . LEU B 1 52 ? 0.347 9.352 12.727 1 97.75 52 LEU B N 1
ATOM 1605 C CA . LEU B 1 52 ? 0.818 10.453 11.898 1 97.75 52 LEU B CA 1
ATOM 1606 C C . LEU B 1 52 ? 2.271 10.242 11.484 1 97.75 52 LEU B C 1
ATOM 1608 O O . LEU B 1 52 ? 3.164 10.227 12.336 1 97.75 52 LEU B O 1
ATOM 1612 N N . LEU B 1 53 ? 2.455 10.102 10.18 1 97.12 53 LEU B N 1
ATOM 1613 C CA . LEU B 1 53 ? 3.803 9.844 9.688 1 97.12 53 LEU B CA 1
ATOM 1614 C C . LEU B 1 53 ? 4.32 11.031 8.875 1 97.12 53 LEU B C 1
ATOM 1616 O O . LEU B 1 53 ? 3.537 11.75 8.258 1 97.12 53 LEU B O 1
ATOM 1620 N N . GLY B 1 54 ? 5.621 11.172 8.953 1 97.25 54 GLY B N 1
ATOM 1621 C CA . GLY B 1 54 ? 6.34 12.172 8.172 1 97.25 54 GLY B CA 1
ATOM 1622 C C . GLY B 1 54 ? 7.344 11.562 7.211 1 97.25 54 GLY B C 1
ATOM 1623 O O . GLY B 1 54 ? 7.91 10.5 7.48 1 97.25 54 GLY B O 1
ATOM 1624 N N . ALA B 1 55 ? 7.484 12.219 6.07 1 96.69 55 ALA B N 1
ATOM 1625 C CA . ALA B 1 55 ? 8.562 11.938 5.129 1 96.69 55 ALA B CA 1
ATOM 1626 C C . ALA B 1 55 ? 9.719 12.922 5.305 1 96.69 55 ALA B C 1
ATOM 1628 O O . ALA B 1 55 ? 9.508 14.133 5.285 1 96.69 55 ALA B O 1
ATOM 1629 N N . PHE B 1 56 ? 10.953 12.391 5.43 1 95.44 56 PHE B N 1
ATOM 1630 C CA . PHE B 1 56 ? 12.125 13.219 5.691 1 95.44 56 PHE B CA 1
ATOM 1631 C C . PHE B 1 56 ? 13.18 13.008 4.613 1 95.44 56 PHE B C 1
ATOM 1633 O O . PHE B 1 56 ? 13.547 11.867 4.309 1 95.44 56 PHE B O 1
ATOM 1640 N N . VAL B 1 57 ? 13.641 14.109 4 1 94.12 57 VAL B N 1
ATOM 1641 C CA . VAL B 1 57 ? 14.766 14.117 3.07 1 94.12 57 VAL B CA 1
ATOM 1642 C C . VAL B 1 57 ? 15.867 15.031 3.604 1 94.12 57 VAL B C 1
ATOM 1644 O O . VAL B 1 57 ? 15.633 16.203 3.877 1 94.12 57 VAL B O 1
ATOM 1647 N N . ASN B 1 58 ? 17.031 14.469 3.77 1 91.94 58 ASN B N 1
ATOM 1648 C CA . ASN B 1 58 ? 18.125 15.227 4.375 1 91.94 58 ASN B CA 1
ATOM 1649 C C . ASN B 1 58 ? 17.688 15.875 5.688 1 91.94 58 ASN B C 1
ATOM 1651 O O . ASN B 1 58 ? 17.906 17.062 5.898 1 91.94 58 ASN B O 1
ATOM 1655 N N . HIS B 1 59 ? 16.891 15.141 6.52 1 89.75 59 HIS B N 1
ATOM 1656 C CA . HIS B 1 59 ? 16.469 15.508 7.863 1 89.75 59 HIS B CA 1
ATOM 1657 C C . HIS B 1 59 ? 15.43 16.641 7.828 1 89.75 59 HIS B C 1
ATOM 1659 O O . HIS B 1 59 ? 15.062 17.172 8.867 1 89.75 59 HIS B O 1
ATOM 1665 N N . GLN B 1 60 ? 15.031 16.875 6.656 1 94.31 60 GLN B N 1
ATOM 1666 C CA . GLN B 1 60 ? 13.984 17.875 6.508 1 94.31 60 GLN B CA 1
ATOM 1667 C C . GLN B 1 60 ? 12.625 17.234 6.285 1 94.31 60 GLN B C 1
ATOM 1669 O O . GLN B 1 60 ? 12.492 16.328 5.449 1 94.31 60 GLN B O 1
ATOM 1674 N N . LEU B 1 61 ? 11.641 17.703 7.047 1 97.62 61 LEU B N 1
ATOM 1675 C CA . LEU B 1 61 ? 10.273 17.219 6.855 1 97.62 61 LEU B CA 1
ATOM 1676 C C . LEU B 1 61 ? 9.695 17.75 5.547 1 97.62 61 LEU B C 1
ATOM 1678 O O . LEU B 1 61 ? 9.57 18.953 5.363 1 97.62 61 LEU B O 1
ATOM 1682 N N . VAL B 1 62 ? 9.312 16.812 4.621 1 97.56 62 VAL B N 1
ATOM 1683 C CA . VAL B 1 62 ? 8.898 17.266 3.299 1 97.56 62 VAL B CA 1
ATOM 1684 C C . VAL B 1 62 ? 7.473 16.812 3.018 1 97.56 62 VAL B C 1
ATOM 1686 O O . VAL B 1 62 ? 6.898 17.125 1.976 1 97.56 62 VAL B O 1
ATOM 1689 N N . GLY B 1 63 ? 6.863 16.062 3.916 1 98.12 63 GLY B N 1
ATOM 1690 C CA . GLY B 1 63 ? 5.496 15.594 3.744 1 98.12 63 GLY B CA 1
ATOM 1691 C C . GLY B 1 63 ? 4.93 14.938 4.988 1 98.12 63 GLY B C 1
ATOM 1692 O O . GLY B 1 63 ? 5.676 14.555 5.891 1 98.12 63 GLY B O 1
ATOM 1693 N N . VAL B 1 64 ? 3.572 14.836 5.039 1 98.56 64 VAL B N 1
ATOM 1694 C CA . VAL B 1 64 ? 2.902 14.18 6.156 1 98.56 64 VAL B CA 1
ATOM 1695 C C . VAL B 1 64 ? 1.649 13.461 5.656 1 98.56 64 VAL B C 1
ATOM 1697 O O . VAL B 1 64 ? 1.113 13.797 4.602 1 98.56 64 VAL B O 1
ATOM 1700 N N . CYS B 1 65 ? 1.242 12.469 6.352 1 98.38 65 CYS B N 1
ATOM 1701 C CA . CYS B 1 65 ? -0.017 11.758 6.164 1 98.38 65 CYS B CA 1
ATOM 1702 C C . CYS B 1 65 ? -0.475 11.109 7.465 1 98.38 65 CYS B C 1
ATOM 1704 O O . CYS B 1 65 ? 0.336 10.547 8.203 1 98.38 65 CYS B O 1
ATOM 1706 N N . GLY B 1 66 ? -1.699 11.203 7.758 1 98 66 GLY B N 1
ATOM 1707 C CA . GLY B 1 66 ? -2.207 10.602 8.984 1 98 66 GLY B CA 1
ATOM 1708 C C . GLY B 1 66 ? -3.451 9.766 8.758 1 98 66 GLY B C 1
ATOM 1709 O O . GLY B 1 66 ? -4.07 9.828 7.695 1 98 66 GLY B O 1
ATOM 1710 N N . ILE B 1 67 ? -3.732 8.945 9.719 1 97.75 67 ILE B N 1
ATOM 1711 C CA . ILE B 1 67 ? -4.953 8.148 9.75 1 97.75 67 ILE B CA 1
ATOM 1712 C C . ILE B 1 67 ? -5.52 8.125 11.164 1 97.75 67 ILE B C 1
ATOM 1714 O O . ILE B 1 67 ? -4.77 8 12.133 1 97.75 67 ILE B O 1
ATOM 1718 N N . ASN B 1 68 ? -6.73 8.32 11.344 1 97.19 68 ASN B N 1
ATOM 1719 C CA . ASN B 1 68 ? -7.461 8.141 12.594 1 97.19 68 ASN B CA 1
ATOM 1720 C C . ASN B 1 68 ? -8.828 7.508 12.359 1 97.19 68 ASN B C 1
ATOM 1722 O O . ASN B 1 68 ? -9.227 7.293 11.219 1 97.19 68 ASN B O 1
ATOM 1726 N N . SER B 1 69 ? -9.508 7.168 13.477 1 96.69 69 SER B N 1
ATOM 1727 C CA . SER B 1 69 ? -10.891 6.711 13.344 1 96.69 69 SER B CA 1
ATOM 1728 C C . SER B 1 69 ? -11.758 7.754 12.648 1 96.69 69 SER B C 1
ATOM 1730 O O . SER B 1 69 ? -11.633 8.953 12.922 1 96.69 69 SER B O 1
ATOM 1732 N N . ASP B 1 70 ? -12.555 7.324 11.672 1 96.19 70 ASP B N 1
ATOM 1733 C CA . ASP B 1 70 ? -13.422 8.242 10.938 1 96.19 70 ASP B CA 1
ATOM 1734 C C . ASP B 1 70 ? -14.523 8.797 11.836 1 96.19 70 ASP B C 1
ATOM 1736 O O . ASP B 1 70 ? -15.445 8.07 12.211 1 96.19 70 ASP B O 1
ATOM 1740 N N . PRO B 1 71 ? -14.492 10.07 12.125 1 93 71 PRO B N 1
ATOM 1741 C CA . PRO B 1 71 ? -15.469 10.633 13.07 1 93 71 PRO B CA 1
ATOM 1742 C C . PRO B 1 71 ? -16.859 10.766 12.453 1 93 71 PRO B C 1
ATOM 1744 O O . PRO B 1 71 ? -17.828 11.031 13.172 1 93 71 PRO B O 1
ATOM 1747 N N . PHE B 1 72 ? -17.016 10.586 11.266 1 93.38 72 PHE B N 1
ATOM 1748 C CA . PHE B 1 72 ? -18.281 10.805 10.578 1 93.38 72 PHE B CA 1
ATOM 1749 C C . PHE B 1 72 ? -18.969 9.477 10.289 1 93.38 72 PHE B C 1
ATOM 1751 O O . PHE B 1 72 ? -20.094 9.453 9.789 1 93.38 72 PHE B O 1
ATOM 1758 N N . SER B 1 73 ? -18.266 8.3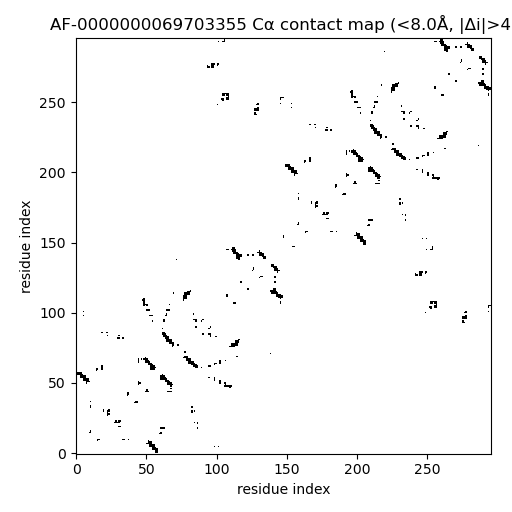75 10.508 1 93.44 73 SER B N 1
ATOM 1759 C CA . SER B 1 73 ? -18.844 7.062 10.242 1 93.44 73 SER B CA 1
ATOM 1760 C C . SER B 1 73 ? -19.594 6.535 11.453 1 93.44 73 SER B C 1
ATOM 1762 O O . SER B 1 73 ? -19.094 6.59 12.578 1 93.44 73 SER B O 1
ATOM 1764 N N . PRO B 1 74 ? -20.781 5.996 11.211 1 91.19 74 PRO B N 1
ATOM 1765 C CA . PRO B 1 74 ? -21.516 5.375 12.312 1 91.19 74 PRO B CA 1
ATOM 1766 C C . PRO B 1 74 ? -20.984 3.984 12.664 1 91.19 74 PRO B C 1
ATOM 1768 O O . PRO B 1 74 ? -21.312 3.445 13.727 1 91.19 74 PRO B O 1
ATOM 1771 N N . GLN B 1 75 ? -20.312 3.314 11.789 1 91.44 75 GLN B N 1
ATOM 1772 C CA . GLN B 1 75 ? -19.75 1.985 12.016 1 91.44 75 GLN B CA 1
ATOM 1773 C C . GLN B 1 75 ? -18.422 2.062 12.758 1 91.44 75 GLN B C 1
ATOM 1775 O O . GLN B 1 75 ? -17.625 2.979 12.531 1 91.44 75 GLN B O 1
ATOM 1780 N N . PRO B 1 76 ? -18.219 1.093 13.633 1 92.06 76 PRO B N 1
ATOM 1781 C CA . PRO B 1 76 ? -16.891 1.013 14.266 1 92.06 76 PRO B CA 1
ATOM 1782 C C . PRO B 1 76 ? -15.812 0.535 13.305 1 92.06 76 PRO B C 1
ATOM 1784 O O . PRO B 1 76 ? -16.109 0.092 12.195 1 92.06 76 PRO B O 1
ATOM 1787 N N . ARG B 1 77 ? -14.562 0.721 13.555 1 94.69 77 ARG B N 1
ATOM 1788 C CA . ARG B 1 77 ? -13.391 0.212 12.844 1 94.69 77 ARG B CA 1
ATOM 1789 C C . ARG B 1 77 ? -13.32 0.773 11.43 1 94.69 77 ARG B C 1
ATOM 1791 O O . ARG B 1 77 ? -13.055 0.037 10.477 1 94.69 77 ARG B O 1
ATOM 1798 N N . VAL B 1 78 ? -13.797 1.948 11.273 1 96.38 78 VAL B N 1
ATOM 1799 C CA . VAL B 1 78 ? -13.617 2.686 10.023 1 96.38 78 VAL B CA 1
ATOM 1800 C C . VAL B 1 78 ? -12.555 3.77 10.219 1 96.38 78 VAL B C 1
ATOM 1802 O O . VAL B 1 78 ? -12.672 4.609 11.109 1 96.38 78 VAL B O 1
ATOM 1805 N N . GLY B 1 79 ? -11.516 3.676 9.43 1 97.06 79 GLY B N 1
ATOM 1806 C CA . GLY B 1 79 ? -10.461 4.68 9.469 1 97.06 79 GLY B CA 1
ATOM 1807 C C . GLY B 1 79 ? -10.633 5.77 8.43 1 97.06 79 GLY B C 1
ATOM 1808 O O . GLY B 1 79 ? -11.352 5.582 7.441 1 97.06 79 GLY B O 1
ATOM 1809 N N . ARG B 1 80 ? -9.969 6.879 8.641 1 97.94 80 ARG B N 1
ATOM 1810 C CA . ARG B 1 80 ? -9.953 7.988 7.691 1 97.94 80 ARG B CA 1
ATOM 1811 C C . ARG B 1 80 ? -8.539 8.5 7.461 1 97.94 80 ARG B C 1
ATOM 1813 O O . ARG B 1 80 ? -7.867 8.922 8.406 1 97.94 80 ARG B O 1
ATOM 1820 N N . ILE B 1 81 ? -8.117 8.383 6.199 1 97.94 81 ILE B N 1
ATOM 1821 C CA . ILE B 1 81 ? -6.852 8.969 5.77 1 97.94 81 ILE B CA 1
ATOM 1822 C C . ILE B 1 81 ? -7 10.484 5.645 1 97.94 81 ILE B C 1
ATOM 1824 O O . ILE B 1 81 ? -7.938 10.969 5.008 1 97.94 81 ILE B O 1
ATOM 1828 N N . ARG B 1 82 ? -6.031 11.211 6.227 1 96.38 82 ARG B N 1
ATOM 1829 C CA . ARG B 1 82 ? -6.164 12.664 6.211 1 96.38 82 ARG B CA 1
ATOM 1830 C C . ARG B 1 82 ? -4.801 13.336 6.191 1 96.38 82 ARG B C 1
ATOM 1832 O O . ARG B 1 82 ? -3.789 12.719 6.527 1 96.38 82 ARG B O 1
ATOM 1839 N N . HIS B 1 83 ? -4.82 14.609 5.75 1 97.94 83 HIS B N 1
ATOM 1840 C CA . HIS B 1 83 ? -3.697 15.531 5.852 1 97.94 83 HIS B CA 1
ATOM 1841 C C . HIS B 1 83 ? -2.52 15.07 5 1 97.94 83 HIS B C 1
ATOM 1843 O O . HIS B 1 83 ? -1.362 15.227 5.398 1 97.94 83 HIS B O 1
ATOM 1849 N N . LEU B 1 84 ? -2.814 14.414 3.945 1 98 84 LEU B N 1
ATOM 1850 C CA . LEU B 1 84 ? -1.725 14.094 3.029 1 98 84 LEU B CA 1
ATOM 1851 C C . LEU B 1 84 ? -1.231 15.352 2.311 1 98 84 LEU B C 1
ATOM 1853 O O . LEU B 1 84 ? -1.979 15.969 1.553 1 98 84 LEU B O 1
ATOM 1857 N N . TYR B 1 85 ? -0 15.734 2.561 1 98.38 85 TYR B N 1
ATOM 1858 C CA . TYR B 1 85 ? 0.628 16.891 1.938 1 98.38 85 TYR B CA 1
ATOM 1859 C C . TYR B 1 85 ? 2.102 16.625 1.656 1 98.38 85 TYR B C 1
ATOM 1861 O O . TYR B 1 85 ? 2.82 16.109 2.514 1 98.38 85 TYR B O 1
ATOM 1869 N N . ILE B 1 86 ? 2.518 16.922 0.489 1 98.12 86 ILE B N 1
ATOM 1870 C CA . ILE B 1 86 ? 3.914 16.844 0.073 1 98.12 86 ILE B CA 1
ATOM 1871 C C . ILE B 1 86 ? 4.387 18.219 -0.381 1 98.12 86 ILE B C 1
ATOM 1873 O O . ILE B 1 86 ? 3.699 18.906 -1.145 1 98.12 86 ILE B O 1
ATOM 1877 N N . SER B 1 87 ? 5.52 18.609 0.112 1 98.19 87 SER B N 1
ATOM 1878 C CA . SER B 1 87 ? 6.105 19.875 -0.331 1 98.19 87 SER B CA 1
ATOM 1879 C C . SER B 1 87 ? 6.172 19.938 -1.853 1 98.19 87 SER B C 1
ATOM 1881 O O . SER B 1 87 ? 6.496 18.953 -2.514 1 98.19 87 SER B O 1
ATOM 1883 N N . GLU B 1 88 ? 5.996 21.094 -2.377 1 97.31 88 GLU B N 1
ATOM 1884 C CA . GLU B 1 88 ? 5.891 21.297 -3.816 1 97.31 88 GLU B CA 1
ATOM 1885 C C . GLU B 1 88 ? 7.133 20.797 -4.543 1 97.31 88 GLU B C 1
ATOM 1887 O O . GLU B 1 88 ? 7.027 20.094 -5.547 1 97.31 88 GLU B O 1
ATOM 1892 N N . ARG B 1 89 ? 8.266 21.109 -4.004 1 95.81 89 ARG B N 1
ATOM 1893 C CA . ARG B 1 89 ? 9.531 20.797 -4.648 1 95.81 89 ARG B CA 1
ATOM 1894 C C . ARG B 1 89 ? 9.773 19.281 -4.688 1 95.81 89 ARG B C 1
ATOM 1896 O O . ARG B 1 89 ? 10.641 18.812 -5.414 1 95.81 89 ARG B O 1
ATOM 1903 N N . TYR B 1 90 ? 9.008 18.547 -3.936 1 96.31 90 TYR B N 1
ATOM 1904 C CA . TYR B 1 90 ? 9.266 17.109 -3.803 1 96.31 90 TYR B CA 1
ATOM 1905 C C . TYR B 1 90 ? 8.125 16.297 -4.398 1 96.31 90 TYR B C 1
ATOM 1907 O O . TYR B 1 90 ? 8.078 15.078 -4.23 1 96.31 90 TYR B O 1
ATOM 1915 N N . ARG B 1 91 ? 7.207 16.906 -5.082 1 95.44 91 ARG B N 1
ATOM 1916 C CA . ARG B 1 91 ? 6.066 16.219 -5.672 1 95.44 91 ARG B CA 1
ATOM 1917 C C . ARG B 1 91 ? 6.469 15.484 -6.953 1 95.44 91 ARG B C 1
ATOM 1919 O O . ARG B 1 91 ? 7.512 15.781 -7.539 1 95.44 91 ARG B O 1
ATOM 1926 N N . ARG B 1 92 ? 5.715 14.406 -7.215 1 92.75 92 ARG B N 1
ATOM 1927 C CA . ARG B 1 92 ? 5.875 13.609 -8.422 1 92.75 92 ARG B CA 1
ATOM 1928 C C . ARG B 1 92 ? 7.176 12.812 -8.383 1 92.75 92 ARG B C 1
ATOM 1930 O O . ARG B 1 92 ? 7.828 12.633 -9.414 1 92.75 92 ARG B O 1
ATOM 1937 N N . ARG B 1 93 ? 7.582 12.461 -7.148 1 91.62 93 ARG B N 1
ATOM 1938 C CA . ARG B 1 93 ? 8.789 11.672 -6.941 1 91.62 93 ARG B CA 1
ATOM 1939 C C . ARG B 1 93 ? 8.477 10.383 -6.191 1 91.62 93 ARG B C 1
ATOM 1941 O O . ARG B 1 93 ? 9.383 9.695 -5.711 1 91.62 93 ARG B O 1
ATOM 1948 N N . GLY B 1 94 ? 7.234 10.141 -5.996 1 93.12 94 GLY B N 1
ATOM 1949 C CA . GLY B 1 94 ? 6.836 8.891 -5.367 1 93.12 94 GLY B CA 1
ATOM 1950 C C . GLY B 1 94 ? 6.75 8.984 -3.857 1 93.12 94 GLY B C 1
ATOM 1951 O O . GLY B 1 94 ? 6.395 8.016 -3.188 1 93.12 94 GLY B O 1
ATOM 1952 N N . ILE B 1 95 ? 7.035 10.086 -3.268 1 95.38 95 ILE B N 1
ATOM 1953 C CA . ILE B 1 95 ? 7.074 10.258 -1.82 1 95.38 95 ILE B CA 1
ATOM 1954 C C . ILE B 1 95 ? 5.668 10.102 -1.245 1 95.38 95 ILE B C 1
ATOM 1956 O O . ILE B 1 95 ? 5.48 9.438 -0.222 1 95.38 95 ILE B O 1
ATOM 1960 N N . GLY B 1 96 ? 4.684 10.703 -1.922 1 96.56 96 GLY B N 1
ATOM 1961 C CA . GLY B 1 96 ? 3.307 10.57 -1.473 1 96.56 96 GLY B CA 1
ATOM 1962 C C . GLY B 1 96 ? 2.834 9.125 -1.432 1 96.56 96 GLY B C 1
ATOM 1963 O O . GLY B 1 96 ? 2.164 8.711 -0.482 1 96.56 96 GLY B O 1
ATOM 1964 N N . GLN B 1 97 ? 3.178 8.445 -2.434 1 95.25 97 GLN B N 1
ATOM 1965 C CA . GLN B 1 97 ? 2.824 7.035 -2.521 1 95.25 97 GLN B CA 1
ATOM 1966 C C . GLN B 1 97 ? 3.461 6.238 -1.388 1 95.25 97 GLN B C 1
ATOM 1968 O O . GLN B 1 97 ? 2.793 5.434 -0.735 1 95.25 97 GLN B O 1
ATOM 1973 N N . GLN B 1 98 ? 4.719 6.418 -1.131 1 94.75 98 GLN B N 1
ATOM 1974 C CA . GLN B 1 98 ? 5.422 5.719 -0.061 1 94.75 98 GLN B CA 1
ATOM 1975 C C . GLN B 1 98 ? 4.824 6.051 1.302 1 94.75 98 GLN B C 1
ATOM 1977 O O . GLN B 1 98 ? 4.648 5.168 2.141 1 94.75 98 GLN B O 1
ATOM 1982 N N . LEU B 1 99 ? 4.531 7.234 1.46 1 95.69 99 LEU B N 1
ATOM 1983 C CA . LEU B 1 99 ? 3.943 7.695 2.713 1 95.69 99 LEU B CA 1
ATOM 1984 C C . LEU B 1 99 ? 2.578 7.051 2.939 1 95.69 99 LEU B C 1
ATOM 1986 O O . LEU B 1 99 ? 2.301 6.543 4.027 1 95.69 99 LEU B O 1
ATOM 1990 N N . LEU B 1 100 ? 1.713 7.086 1.907 1 96.69 100 LEU B N 1
ATOM 1991 C CA . LEU B 1 100 ? 0.382 6.5 2.021 1 96.69 100 LEU B CA 1
ATOM 1992 C C . LEU B 1 100 ? 0.468 5 2.273 1 96.69 100 LEU B C 1
ATOM 1994 O O . LEU B 1 100 ? -0.219 4.473 3.152 1 96.69 100 LEU B O 1
ATOM 1998 N N . VAL B 1 101 ? 1.278 4.32 1.583 1 95.56 101 VAL B N 1
ATOM 1999 C CA . VAL B 1 101 ? 1.439 2.881 1.762 1 95.56 101 VAL B CA 1
ATOM 2000 C C . VAL B 1 101 ? 1.932 2.588 3.178 1 95.56 101 VAL B C 1
ATOM 2002 O O . VAL B 1 101 ? 1.493 1.621 3.807 1 95.56 101 VAL B O 1
ATOM 2005 N N . SER B 1 102 ? 2.844 3.42 3.701 1 94.12 102 SER B N 1
ATOM 2006 C CA . SER B 1 102 ? 3.328 3.25 5.066 1 94.12 102 SER B CA 1
ATOM 2007 C C . SER B 1 102 ? 2.197 3.402 6.078 1 94.12 102 SER B C 1
ATOM 2009 O O . SER B 1 102 ? 2.061 2.586 6.992 1 94.12 102 SER B O 1
ATOM 2011 N N . VAL B 1 103 ? 1.412 4.375 5.891 1 95.31 103 VAL B N 1
ATOM 2012 C CA . VAL B 1 103 ? 0.29 4.609 6.793 1 95.31 103 VAL B CA 1
ATOM 2013 C C . VAL B 1 103 ? -0.66 3.416 6.762 1 95.31 103 VAL B C 1
ATOM 2015 O O . VAL B 1 103 ? -1.104 2.939 7.809 1 95.31 103 VAL B O 1
ATOM 2018 N N . ILE B 1 104 ? -0.95 2.912 5.578 1 94.12 104 ILE B N 1
ATOM 2019 C CA . ILE B 1 104 ? -1.826 1.76 5.406 1 94.12 104 ILE B CA 1
ATOM 2020 C C . ILE B 1 104 ? -1.206 0.535 6.078 1 94.12 104 ILE B C 1
ATOM 2022 O O . ILE B 1 104 ? -1.879 -0.177 6.824 1 94.12 104 ILE B O 1
ATOM 2026 N N . THR B 1 105 ? 0.041 0.344 5.863 1 91.25 105 THR B N 1
ATOM 2027 C CA . THR B 1 105 ? 0.779 -0.797 6.391 1 91.25 105 THR B CA 1
ATOM 2028 C C . THR B 1 105 ? 0.719 -0.821 7.918 1 91.25 105 THR B C 1
ATOM 2030 O O . THR B 1 105 ? 0.52 -1.878 8.516 1 91.25 105 THR B O 1
ATOM 2033 N N . HIS B 1 106 ? 0.724 0.283 8.5 1 88.31 106 HIS B N 1
ATOM 2034 C CA . HIS B 1 106 ? 0.821 0.377 9.953 1 88.31 106 HIS B CA 1
ATOM 2035 C C . HIS B 1 106 ? -0.556 0.3 10.602 1 88.31 106 HIS B C 1
ATOM 2037 O O . HIS B 1 106 ? -0.676 -0.091 11.766 1 88.31 106 HIS B O 1
ATOM 2043 N N . SER B 1 107 ? -1.568 0.529 9.828 1 90.44 107 SER B N 1
ATOM 2044 C CA . SER B 1 107 ? -2.809 0.812 10.547 1 90.44 107 SER B CA 1
ATOM 2045 C C . SER B 1 107 ? -3.936 -0.104 10.078 1 90.44 107 SER B C 1
ATOM 2047 O O . SER B 1 107 ? -4.969 -0.213 10.742 1 90.44 107 SER B O 1
ATOM 2049 N N . SER B 1 108 ? -3.807 -0.791 9 1 87.75 108 SER B N 1
ATOM 2050 C CA . SER B 1 108 ? -4.949 -1.417 8.344 1 87.75 108 SER B CA 1
ATOM 2051 C C . SER B 1 108 ? -5.539 -2.531 9.203 1 87.75 108 SER B C 1
ATOM 2053 O O . SER B 1 108 ? -6.723 -2.848 9.094 1 87.75 108 SER B O 1
ATOM 2055 N N . ALA B 1 109 ? -4.77 -3.107 10.086 1 86.88 109 ALA B N 1
ATOM 2056 C CA . ALA B 1 109 ? -5.25 -4.199 10.93 1 86.88 109 ALA B CA 1
ATOM 2057 C C . ALA B 1 109 ? -6.324 -3.713 11.898 1 86.88 109 ALA B C 1
ATOM 2059 O O . ALA B 1 109 ? -7.105 -4.512 12.414 1 86.88 109 ALA B O 1
ATOM 2060 N N . TRP B 1 110 ? -6.402 -2.492 12.164 1 91.69 110 TRP B N 1
ATOM 2061 C CA . TRP B 1 110 ? -7.281 -1.924 13.18 1 91.69 110 TRP B CA 1
ATOM 2062 C C . TRP B 1 110 ? -8.609 -1.479 12.57 1 91.69 110 TRP B C 1
ATOM 2064 O O . TRP B 1 110 ? -9.555 -1.152 13.289 1 91.69 110 TRP B O 1
ATOM 2074 N N . PHE B 1 111 ? -8.664 -1.521 11.188 1 94.56 111 PHE B N 1
ATOM 2075 C CA . PHE B 1 111 ? -9.828 -0.967 10.508 1 94.56 111 PHE B CA 1
ATOM 2076 C C . PHE B 1 111 ? -10.359 -1.943 9.461 1 94.56 111 PHE B C 1
ATOM 2078 O O . PHE B 1 111 ? -9.586 -2.689 8.852 1 94.56 111 PHE B O 1
ATOM 2085 N N . ASP B 1 112 ? -11.695 -1.916 9.242 1 93.44 112 ASP B N 1
ATOM 2086 C CA . ASP B 1 112 ? -12.312 -2.719 8.188 1 93.44 112 ASP B CA 1
ATOM 2087 C C . ASP B 1 112 ? -12.242 -2.002 6.84 1 93.44 112 ASP B C 1
ATOM 2089 O O . ASP B 1 112 ? -12.125 -2.645 5.793 1 93.44 112 ASP B O 1
ATOM 2093 N N . PHE B 1 113 ? -12.336 -0.6 6.945 1 94.25 113 PHE B N 1
ATOM 2094 C CA . PHE B 1 113 ? -12.266 0.257 5.77 1 94.25 113 PHE B CA 1
ATOM 2095 C C . PHE B 1 113 ? -11.469 1.521 6.066 1 94.25 113 PHE B C 1
ATOM 2097 O O . PHE B 1 113 ? -11.398 1.964 7.215 1 94.25 113 PHE B O 1
ATOM 2104 N N . LEU B 1 114 ? -10.914 2.006 4.973 1 96.94 114 LEU B N 1
ATOM 2105 C CA . LEU B 1 114 ? -10.234 3.297 5.039 1 96.94 114 LEU B CA 1
ATOM 2106 C C . LEU B 1 114 ? -10.883 4.297 4.082 1 96.94 114 LEU B C 1
ATOM 2108 O O . LEU B 1 114 ? -10.844 4.105 2.863 1 96.94 114 LEU B O 1
ATOM 2112 N N . ASN B 1 115 ? -11.398 5.348 4.633 1 97.81 115 ASN B N 1
ATOM 2113 C CA . ASN B 1 115 ? -12.023 6.41 3.854 1 97.81 115 ASN B CA 1
ATOM 2114 C C . ASN B 1 115 ? -11.07 7.578 3.627 1 97.81 115 ASN B C 1
ATOM 2116 O O . ASN B 1 115 ? -10.086 7.73 4.355 1 97.81 115 ASN B O 1
ATOM 2120 N N . THR B 1 116 ? -11.312 8.344 2.562 1 97.75 116 THR B N 1
ATOM 2121 C CA . THR B 1 116 ? -10.688 9.641 2.371 1 97.75 116 THR B CA 1
ATOM 2122 C C . THR B 1 116 ? -11.656 10.617 1.696 1 97.75 116 THR B C 1
ATOM 2124 O O . THR B 1 116 ? -12.633 10.195 1.078 1 97.75 116 THR B O 1
ATOM 2127 N N . HIS B 1 117 ? -11.477 11.906 1.952 1 97.38 117 HIS B N 1
ATOM 2128 C CA . HIS B 1 117 ? -12.148 13 1.26 1 97.38 117 HIS B CA 1
ATOM 2129 C C . HIS B 1 117 ? -11.148 13.875 0.506 1 97.38 117 HIS B C 1
ATOM 2131 O O . HIS B 1 117 ? -10.656 14.875 1.039 1 97.38 117 HIS B O 1
ATOM 2137 N N . ALA B 1 118 ? -10.898 13.469 -0.705 1 95.81 118 ALA B N 1
ATOM 2138 C CA . ALA B 1 118 ? -9.812 14.055 -1.484 1 95.81 118 ALA B CA 1
ATOM 2139 C C . ALA B 1 118 ? -10.352 14.969 -2.58 1 95.81 118 ALA B C 1
ATOM 2141 O O . ALA B 1 118 ? -11.445 14.742 -3.102 1 95.81 118 ALA B O 1
ATOM 2142 N N . PRO B 1 119 ? -9.633 16.047 -2.916 1 93.5 119 PRO B N 1
ATOM 2143 C CA . PRO B 1 119 ? -10.016 16.828 -4.086 1 93.5 119 PRO B CA 1
ATOM 2144 C C . PRO B 1 119 ? -9.922 16.047 -5.391 1 93.5 119 PRO B C 1
ATOM 2146 O O . PRO B 1 119 ? -9.172 15.062 -5.469 1 93.5 119 PRO B O 1
ATOM 2149 N N . ALA B 1 120 ? -10.578 16.484 -6.434 1 94.62 120 ALA B N 1
ATOM 2150 C CA . ALA B 1 120 ? -10.711 15.75 -7.691 1 94.62 120 ALA B CA 1
ATOM 2151 C C . ALA B 1 120 ? -9.336 15.477 -8.312 1 94.62 120 ALA B C 1
ATOM 2153 O O . ALA B 1 120 ? -9.117 14.414 -8.891 1 94.62 120 ALA B O 1
ATOM 2154 N N . GLN B 1 121 ? -8.469 16.406 -8.18 1 93.88 121 GLN B N 1
ATOM 2155 C CA . GLN B 1 121 ? -7.145 16.281 -8.781 1 93.88 121 GLN B CA 1
ATOM 2156 C C . GLN B 1 121 ? -6.367 15.117 -8.172 1 93.88 121 GLN B C 1
ATOM 2158 O O . GLN B 1 121 ? -5.422 14.609 -8.773 1 93.88 121 GLN B O 1
ATOM 2163 N N . ALA B 1 122 ? -6.742 14.648 -6.996 1 95.31 122 ALA B N 1
ATOM 2164 C CA . ALA B 1 122 ? -6.027 13.586 -6.293 1 95.31 122 ALA B CA 1
ATOM 2165 C C . ALA B 1 122 ? -6.684 12.227 -6.531 1 95.31 122 ALA B C 1
ATOM 2167 O O . ALA B 1 122 ? -6.148 11.195 -6.125 1 95.31 122 ALA B O 1
ATOM 2168 N N . TRP B 1 123 ? -7.844 12.164 -7.184 1 96.12 123 TRP B N 1
ATOM 2169 C CA . TRP B 1 123 ? -8.625 10.945 -7.32 1 96.12 123 TRP B CA 1
ATOM 2170 C C . TRP B 1 123 ? -7.82 9.852 -8.016 1 96.12 123 TRP B C 1
ATOM 2172 O O . TRP B 1 123 ? -7.727 8.727 -7.52 1 96.12 123 TRP B O 1
ATOM 2182 N N . PRO B 1 124 ? -7.09 10.195 -9.117 1 94.06 124 PRO B N 1
ATOM 2183 C CA . PRO B 1 124 ? -6.316 9.148 -9.789 1 94.06 124 PRO B CA 1
ATOM 2184 C C . PRO B 1 124 ? -5.234 8.547 -8.891 1 94.06 124 PRO B C 1
ATOM 2186 O O . PRO B 1 124 ? -4.934 7.355 -8.992 1 94.06 124 PRO B O 1
ATOM 2189 N N . PHE B 1 125 ? -4.664 9.367 -8.078 1 94.81 125 PHE B N 1
ATOM 2190 C CA . PHE B 1 125 ? -3.637 8.938 -7.141 1 94.81 125 PHE B CA 1
ATOM 2191 C C . PHE B 1 125 ? -4.164 7.84 -6.227 1 94.81 125 PHE B C 1
ATOM 2193 O O . PHE B 1 125 ? -3.561 6.77 -6.117 1 94.81 125 PHE B O 1
ATOM 2200 N N . TYR B 1 126 ? -5.305 8.008 -5.59 1 96.38 126 TYR B N 1
ATOM 2201 C CA . TYR B 1 126 ? -5.902 7.051 -4.664 1 96.38 126 TYR B CA 1
ATOM 2202 C C . TYR B 1 126 ? -6.387 5.809 -5.406 1 96.38 126 TYR B C 1
ATOM 2204 O O . TYR B 1 126 ? -6.23 4.688 -4.914 1 96.38 126 TYR B O 1
ATOM 2212 N N . GLU B 1 127 ? -6.938 6 -6.57 1 93.81 127 GLU B N 1
ATOM 2213 C CA . GLU B 1 127 ? -7.445 4.883 -7.359 1 93.81 127 GLU B CA 1
ATOM 2214 C C . GLU B 1 127 ? -6.316 3.945 -7.781 1 93.81 127 GLU B C 1
ATOM 2216 O O . GLU B 1 127 ? -6.484 2.725 -7.789 1 93.81 127 GLU B O 1
ATOM 2221 N N . ARG B 1 128 ? -5.195 4.496 -8.055 1 91.88 128 ARG B N 1
ATOM 2222 C CA . ARG B 1 128 ? -4.035 3.701 -8.445 1 91.88 128 ARG B CA 1
ATOM 2223 C C . ARG B 1 128 ? -3.533 2.852 -7.281 1 91.88 128 ARG B C 1
ATOM 2225 O O . ARG B 1 128 ? -2.811 1.874 -7.484 1 91.88 128 ARG B O 1
ATOM 2232 N N . LEU B 1 129 ? -3.908 3.205 -6.121 1 93.75 129 LEU B N 1
ATOM 2233 C CA . LEU B 1 129 ? -3.465 2.471 -4.941 1 93.75 129 LEU B CA 1
ATOM 2234 C C . LEU B 1 129 ? -4.578 1.573 -4.41 1 93.75 129 LEU B C 1
ATOM 2236 O O . LEU B 1 129 ? -4.469 1.027 -3.309 1 93.75 129 LEU B O 1
ATOM 2240 N N . GLY B 1 130 ? -5.758 1.448 -5.156 1 92.81 130 GLY B N 1
ATOM 2241 C CA . GLY B 1 130 ? -6.746 0.429 -4.848 1 92.81 130 GLY B CA 1
ATOM 2242 C C . GLY B 1 130 ? -7.992 0.989 -4.184 1 92.81 130 GLY B C 1
ATOM 2243 O O . GLY B 1 130 ? -8.93 0.249 -3.896 1 92.81 130 GLY B O 1
ATOM 2244 N N . PHE B 1 131 ? -7.996 2.281 -3.928 1 95.62 131 PHE B N 1
ATOM 2245 C CA . PHE B 1 131 ? -9.211 2.895 -3.406 1 95.62 131 PHE B CA 1
ATOM 2246 C C . PHE B 1 131 ? -10.305 2.924 -4.473 1 95.62 131 PHE B C 1
ATOM 2248 O O . PHE B 1 131 ? -10.023 3.186 -5.645 1 95.62 131 PHE B O 1
ATOM 2255 N N . ARG B 1 132 ? -11.523 2.732 -4.039 1 93.62 132 ARG B N 1
ATOM 2256 C CA . ARG B 1 132 ? -12.672 2.742 -4.941 1 93.62 132 ARG B CA 1
ATOM 2257 C C . ARG B 1 132 ? -13.523 3.986 -4.73 1 93.62 132 ARG B C 1
ATOM 2259 O O . ARG B 1 132 ? -13.734 4.414 -3.594 1 93.62 132 ARG B O 1
ATOM 2266 N N . PRO B 1 133 ? -14.047 4.523 -5.828 1 95.44 133 PRO B N 1
ATOM 2267 C CA . PRO B 1 133 ? -14.898 5.703 -5.676 1 95.44 133 PRO B CA 1
ATOM 2268 C C . PRO B 1 133 ? -16.188 5.402 -4.898 1 95.44 133 PRO B C 1
ATOM 2270 O O . PRO B 1 133 ? -16.75 4.312 -5.027 1 95.44 133 PRO B O 1
ATOM 2273 N N . VAL B 1 134 ? -16.578 6.398 -4.121 1 95.56 134 VAL B N 1
ATOM 2274 C CA . VAL B 1 134 ? -17.844 6.359 -3.377 1 95.56 134 VAL B CA 1
ATOM 2275 C C . VAL B 1 134 ? -18.734 7.52 -3.809 1 95.56 134 VAL B C 1
ATOM 2277 O O . VAL B 1 134 ? -18.281 8.672 -3.857 1 95.56 134 VAL B O 1
ATOM 2280 N N . TYR B 1 135 ? -19.984 7.34 -4.145 1 92.56 135 TYR B N 1
ATOM 2281 C CA . TYR B 1 135 ? -20.828 8.391 -4.711 1 92.56 135 TYR B CA 1
ATOM 2282 C C . TYR B 1 135 ? -21.938 8.773 -3.744 1 92.56 135 TYR B C 1
ATOM 2284 O O . TYR B 1 135 ? -22.484 9.875 -3.816 1 92.56 135 TYR B O 1
ATOM 2292 N N . ASP B 1 136 ? -22.297 8.016 -2.742 1 90.81 136 ASP B N 1
ATOM 2293 C CA . ASP B 1 136 ? -23.516 8.234 -1.966 1 90.81 136 ASP B CA 1
ATOM 2294 C C . ASP B 1 136 ? -23.188 8.594 -0.518 1 90.81 136 ASP B C 1
ATOM 2296 O O . ASP B 1 136 ? -24.031 8.453 0.369 1 90.81 136 ASP B O 1
ATOM 2300 N N . GLU B 1 137 ? -21.984 9.141 -0.276 1 93 137 GLU B N 1
ATOM 2301 C CA . GLU B 1 137 ? -21.578 9.539 1.067 1 93 137 GLU B CA 1
ATOM 2302 C C . GLU B 1 137 ? -20.875 10.891 1.053 1 93 137 GLU B C 1
ATOM 2304 O O . GLU B 1 137 ? -19.781 11.023 0.513 1 93 137 GLU B O 1
ATOM 2309 N N . PRO B 1 138 ? -21.516 11.969 1.484 1 89.25 138 PRO B N 1
ATOM 2310 C CA . PRO B 1 138 ? -21.078 13.359 1.348 1 89.25 138 PRO B CA 1
ATOM 2311 C C . PRO B 1 138 ? -19.625 13.57 1.782 1 89.25 138 PRO B C 1
ATOM 2313 O O . PRO B 1 138 ? -18.922 14.406 1.218 1 89.25 138 PRO B O 1
ATOM 2316 N N . ARG B 1 139 ? -18.969 12.844 2.76 1 94.56 139 ARG B N 1
ATOM 2317 C CA . ARG B 1 139 ? -17.641 13.117 3.287 1 94.56 139 ARG B CA 1
ATOM 2318 C C . ARG B 1 139 ? -16.672 12.008 2.91 1 94.56 139 ARG B C 1
ATOM 2320 O O . ARG B 1 139 ? -15.578 11.906 3.48 1 94.56 139 ARG B O 1
ATOM 2327 N N . VAL B 1 140 ? -17.078 11.289 1.95 1 97.12 140 VAL B N 1
ATOM 2328 C CA . VAL B 1 140 ? -16.219 10.195 1.499 1 97.12 140 VAL B CA 1
ATOM 2329 C C . VAL B 1 140 ? -16.156 10.188 -0.026 1 97.12 140 VAL B C 1
ATOM 2331 O O . VAL B 1 140 ? -17.188 10.07 -0.698 1 97.12 140 VAL B O 1
ATOM 2334 N N . THR B 1 141 ? -14.969 10.359 -0.562 1 97.62 141 THR B N 1
ATOM 2335 C CA . THR B 1 141 ? -14.812 10.312 -2.012 1 97.62 141 THR B CA 1
ATOM 2336 C C . THR B 1 141 ? -14.305 8.945 -2.457 1 97.62 141 THR B C 1
ATOM 2338 O O . THR B 1 141 ? -14.609 8.492 -3.561 1 97.62 141 THR B O 1
ATOM 2341 N N . HIS B 1 142 ? -13.461 8.312 -1.645 1 97.62 142 HIS B N 1
ATOM 2342 C CA . HIS B 1 142 ? -12.875 7.012 -1.966 1 97.62 142 HIS B CA 1
ATOM 2343 C C . HIS B 1 142 ? -12.75 6.141 -0.721 1 97.62 142 HIS B C 1
ATOM 2345 O O . HIS B 1 142 ? -12.648 6.656 0.395 1 97.62 142 HIS B O 1
ATOM 2351 N N . ARG B 1 143 ? -12.773 4.781 -0.953 1 96.62 143 ARG B N 1
ATOM 2352 C CA . ARG B 1 143 ? -12.719 3.805 0.13 1 96.62 143 ARG B CA 1
ATOM 2353 C C . ARG B 1 143 ? -11.828 2.625 -0.245 1 96.62 143 ARG B C 1
ATOM 2355 O O . ARG B 1 143 ? -11.852 2.156 -1.385 1 96.62 143 ARG B O 1
ATOM 2362 N N . LEU B 1 144 ? -10.984 2.217 0.652 1 95.25 144 LEU B N 1
ATOM 2363 C CA . LEU B 1 144 ? -10.18 1.008 0.535 1 95.25 144 LEU B CA 1
ATOM 2364 C C . LEU B 1 144 ? -10.648 -0.059 1.517 1 95.25 144 LEU B C 1
ATOM 2366 O O . LEU B 1 144 ? -10.812 0.214 2.707 1 95.25 144 LEU B O 1
ATOM 2370 N N . PHE B 1 145 ? -10.812 -1.293 1.083 1 91.38 145 PHE B N 1
ATOM 2371 C CA . PHE B 1 145 ? -11.25 -2.393 1.934 1 91.38 145 PHE B CA 1
ATOM 2372 C C . PHE B 1 145 ? -10.055 -3.129 2.527 1 91.38 145 PHE B C 1
ATOM 2374 O O . PHE B 1 145 ? -9.133 -3.512 1.803 1 91.38 145 PHE B O 1
ATOM 2381 N N . CYS B 1 146 ? -10.039 -3.287 3.893 1 88.31 146 CYS B N 1
ATOM 2382 C CA . CYS B 1 146 ? -8.922 -3.924 4.582 1 88.31 146 CYS B CA 1
ATOM 2383 C C . CYS B 1 146 ? -9.195 -5.406 4.809 1 88.31 146 CYS B C 1
ATOM 2385 O O . CYS B 1 146 ? -8.32 -6.141 5.27 1 88.31 146 CYS B O 1
ATOM 2387 N N . SER B 1 147 ? -10.312 -5.883 4.668 1 75.19 147 SER B N 1
ATOM 2388 C CA . SER B 1 147 ? -10.656 -7.297 4.762 1 75.19 147 SER B CA 1
ATOM 2389 C C . SER B 1 147 ? -11.305 -7.793 3.477 1 75.19 147 SER B C 1
ATOM 2391 O O . SER B 1 147 ? -12 -7.039 2.793 1 75.19 147 SER B O 1
ATOM 2393 N N . LEU B 1 148 ? -10.734 -8.891 2.941 1 62.69 148 LEU B N 1
ATOM 2394 C CA . LEU B 1 148 ? -11.344 -9.477 1.754 1 62.69 148 LEU B CA 1
ATOM 2395 C C . LEU B 1 148 ? -12.609 -10.25 2.119 1 62.69 148 LEU B C 1
ATOM 2397 O O . LEU B 1 148 ? -12.719 -10.781 3.225 1 62.69 148 LEU B O 1
#

Radius of gyration: 19.53 Å; Cα contacts (8 Å, |Δi|>4): 559; chains: 2; bounding box: 47×61×45 Å

Nearest PDB structures (foldseek):
  3gy9-assembly1_A  TM=9.174E-01  e=2.683E-13  Exiguobacterium sibiricum 255-15
  5z6n-assembly1_B  TM=6.299E-01  e=1.372E-06  Escherichia coli K-12
  1j4j-assembly2_B  TM=6.407E-01  e=1.372E-06  Pseudomonas amygdali pv. tabaci
  1xeb-assembly1_A  TM=6.453E-01  e=1.196E-04  Pseudomonas aeruginosa
  2q4v-assembly1_B  TM=6.795E-01  e=1.755E-04  Homo sapiens

Organism: Klebsiella variicola (NCBI:txid244366)

Solvent-accessible surface area (backbone atoms only — not comparable to full-atom values): 16152 Å² total; per-residue (Å²): 127,73,68,78,44,77,41,79,56,54,74,83,40,81,47,35,58,63,46,35,52,52,37,48,76,70,72,40,61,54,53,57,53,50,40,50,31,39,75,72,60,78,48,70,43,73,53,93,52,27,38,37,36,26,34,26,48,84,88,35,52,44,29,37,39,30,32,35,74,33,88,84,53,89,58,81,46,33,28,26,50,42,63,71,45,62,40,78,94,56,56,96,67,42,52,68,50,21,50,51,45,50,53,40,32,58,20,25,76,60,23,52,31,38,33,29,68,67,60,77,89,48,46,66,63,46,43,44,56,50,31,38,80,43,87,90,42,97,77,32,41,32,39,32,74,32,60,132,129,73,68,78,44,76,40,81,54,55,73,82,41,81,44,35,57,60,43,35,51,51,36,48,75,70,72,39,59,54,52,56,52,49,41,52,31,40,74,73,60,77,48,70,42,73,53,92,52,28,38,37,37,27,36,27,49,82,87,34,51,44,30,37,39,30,33,34,75,33,87,84,52,92,60,82,47,32,27,27,50,42,61,73,46,60,40,76,93,57,56,96,68,42,54,66,51,22,49,51,45,49,54,41,31,60,21,27,76,59,24,52,33,38,33,28,68,67,59,75,90,48,46,65,64,46,43,45,56,48,30,39,82,44,88,90,42,100,77,33,41,30,39,30,75,32,62,131

Secondary structure (DSSP, 8-state):
-PPEEEEE--TTSHHHHHHHHHHHHTT--HHHHHHHHHHHTS--S-STT-EEEEEEETTEEEEEEEEEE-TT-SSSSEEEEEEEEE-GGGTTSSHHHHHHHHHHHHHGGG-SEEEE---GGGHHHHHHTT-EE-SS-TT-SEEEES--/-PPEEEEE--TTSHHHHHHHHHHHHTT--HHHHHHHHHHHTS--S-STT-EEEEEEETTEEEEEEEEEE-TT-SSSSEEEEEEEEE-GGGTTSSHHHHHHHHHHHHHGGG-SEEEE---GGGHHHHHHTT-EE-SS-TT-SEEEES--